Protein AF-A0A8C5WSR0-F1 (afdb_monomer)

Mean predicted aligned error: 11.73 Å

Solvent-accessible surface area (backbone atoms only — not comparable to full-atom values): 10230 Å² total; per-residue (Å²): 119,68,69,62,55,50,51,51,52,53,50,51,52,56,57,53,56,74,63,63,76,70,70,88,81,38,77,91,69,59,63,72,92,74,66,65,35,38,49,60,33,36,53,50,14,52,51,29,49,74,69,66,37,33,68,60,17,40,54,26,40,52,49,20,50,54,44,47,49,38,39,52,54,52,49,52,51,32,53,61,76,31,62,81,52,62,68,63,61,91,84,44,43,85,81,44,70,92,35,68,66,60,53,53,53,49,24,50,50,52,26,50,51,46,38,54,57,47,43,74,74,38,71,62,63,74,37,68,78,60,54,70,67,59,53,52,38,57,73,71,48,47,65,53,61,58,42,54,52,25,52,53,53,46,54,71,70,43,96,54,85,70,81,67,51,79,60,47,59,68,70,76,68,66,82,79,129

InterPro domains:
  IPR052284 Collagen-modifying leprecan protein [PTHR13986] (7-154)
  IPR056585 L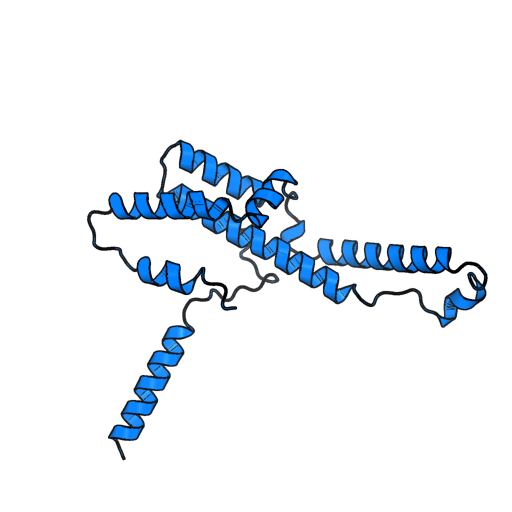eprecan-like alpha-helical domain [PF23557] (37-155)

Radius of gyration: 23.54 Å; Cα contacts (8 Å, |Δi|>4): 116; chains: 1; bounding box: 74×36×62 Å

Structure (mmCIF, N/CA/C/O backbone):
data_AF-A0A8C5WSR0-F1
#
_entry.id   AF-A0A8C5WSR0-F1
#
loop_
_atom_site.group_PDB
_atom_site.id
_atom_site.type_symbol
_atom_site.label_atom_id
_atom_site.label_alt_id
_atom_site.label_comp_id
_atom_site.label_asym_id
_atom_site.label_entity_id
_atom_site.label_seq_id
_atom_site.pdbx_PDB_ins_code
_atom_site.Cartn_x
_atom_site.Cartn_y
_atom_site.Cartn_z
_atom_site.occupancy
_atom_site.B_iso_or_equiv
_atom_site.auth_seq_id
_atom_site.auth_comp_id
_atom_site.auth_asym_id
_atom_site.auth_atom_id
_atom_site.pdbx_PDB_model_num
ATOM 1 N N . MET A 1 1 ? -47.230 -26.121 -13.538 1.00 53.81 1 MET A N 1
ATOM 2 C CA . MET A 1 1 ? -46.696 -24.886 -14.164 1.00 53.81 1 MET A CA 1
ATOM 3 C C . MET A 1 1 ? -46.230 -23.841 -13.141 1.00 53.81 1 MET A C 1
ATOM 5 O O . MET A 1 1 ? -45.083 -23.418 -13.216 1.00 53.81 1 MET A O 1
ATOM 9 N N . TRP A 1 2 ? -47.055 -23.453 -12.158 1.00 53.94 2 TRP A N 1
ATOM 10 C CA . TRP A 1 2 ? -46.746 -22.344 -11.232 1.00 53.94 2 TRP A CA 1
ATOM 11 C C . TRP A 1 2 ? -45.610 -22.632 -10.229 1.00 53.94 2 TRP A C 1
ATOM 13 O O . TRP A 1 2 ? -44.747 -21.786 -10.018 1.00 53.94 2 TRP A O 1
ATOM 23 N N . LYS A 1 3 ? -45.532 -23.867 -9.705 1.00 58.91 3 LYS A N 1
ATOM 24 C CA . LYS A 1 3 ? -44.494 -24.297 -8.742 1.00 58.91 3 LYS A CA 1
ATOM 25 C C . LYS A 1 3 ? -43.061 -24.206 -9.297 1.00 58.91 3 LYS A C 1
ATOM 27 O O . LYS A 1 3 ? -42.154 -23.802 -8.582 1.00 58.91 3 LYS A O 1
ATOM 32 N N . ARG A 1 4 ? -42.860 -24.512 -10.588 1.00 59.66 4 ARG A N 1
ATOM 33 C CA . ARG A 1 4 ? -41.555 -24.382 -11.270 1.00 59.66 4 ARG A CA 1
ATOM 34 C C . ARG A 1 4 ? -41.142 -22.918 -11.451 1.00 59.66 4 ARG A C 1
ATOM 36 O O . ARG A 1 4 ? -39.975 -22.603 -11.275 1.00 59.66 4 ARG A O 1
ATOM 43 N N . ARG A 1 5 ? -42.091 -22.024 -11.754 1.00 63.72 5 ARG A N 1
ATOM 44 C CA . ARG A 1 5 ? -41.821 -20.580 -11.870 1.00 63.72 5 ARG A CA 1
ATOM 45 C C . ARG A 1 5 ? -41.490 -19.951 -10.515 1.00 63.72 5 ARG A C 1
ATOM 47 O O . ARG A 1 5 ? -40.587 -19.127 -10.456 1.00 63.72 5 ARG A O 1
ATOM 54 N N . LEU A 1 6 ? -42.152 -20.394 -9.441 1.00 63.97 6 LEU A N 1
ATOM 55 C CA . LEU A 1 6 ? -41.833 -19.964 -8.077 1.00 63.97 6 LEU A CA 1
ATOM 56 C C . LEU A 1 6 ? -40.429 -20.414 -7.655 1.00 63.97 6 LEU A C 1
ATOM 58 O O . LEU A 1 6 ? -39.665 -19.596 -7.163 1.00 63.97 6 LEU A O 1
ATOM 62 N N . LEU A 1 7 ? -40.070 -21.677 -7.923 1.00 69.06 7 LEU A N 1
ATOM 63 C CA . LEU A 1 7 ? -38.744 -22.225 -7.610 1.00 69.06 7 LEU A CA 1
ATOM 64 C C . LEU A 1 7 ? -37.617 -21.496 -8.351 1.00 69.06 7 LEU A C 1
ATOM 66 O O . LEU A 1 7 ? -36.598 -21.173 -7.745 1.00 69.06 7 LEU A O 1
ATOM 70 N N . VAL A 1 8 ? -37.812 -21.190 -9.638 1.00 68.25 8 VAL A N 1
ATOM 71 C CA . VAL A 1 8 ? -36.845 -20.415 -10.434 1.00 68.25 8 VAL A CA 1
ATOM 72 C C . VAL A 1 8 ? -36.731 -18.982 -9.908 1.00 68.25 8 VAL A C 1
ATOM 74 O O . VAL A 1 8 ? -35.619 -18.493 -9.740 1.00 68.25 8 VAL A O 1
ATOM 77 N N . ALA A 1 9 ? -37.847 -18.330 -9.566 1.00 67.75 9 ALA A N 1
ATOM 78 C CA . ALA A 1 9 ? -37.830 -16.987 -8.986 1.00 67.75 9 ALA A CA 1
ATOM 79 C C . ALA A 1 9 ? -37.121 -16.953 -7.620 1.00 67.75 9 ALA A C 1
ATOM 81 O O . ALA A 1 9 ? -36.298 -16.071 -7.380 1.00 67.75 9 ALA A O 1
ATOM 82 N N . THR A 1 10 ? -37.359 -17.945 -6.755 1.00 66.94 10 THR A N 1
ATOM 83 C CA . THR A 1 10 ? -36.652 -18.073 -5.472 1.00 66.94 10 THR A CA 1
ATOM 84 C C . THR A 1 10 ? -35.163 -18.366 -5.655 1.00 66.94 10 THR A C 1
ATOM 86 O O . THR A 1 10 ? -34.347 -17.791 -4.940 1.00 66.94 10 THR A O 1
ATOM 89 N N . LEU A 1 11 ? -34.777 -19.185 -6.643 1.00 64.31 11 LEU A N 1
ATOM 90 C CA . LEU A 1 11 ? -33.364 -19.435 -6.957 1.00 64.31 11 LEU A CA 1
ATOM 91 C C . LEU A 1 11 ? -32.667 -18.177 -7.495 1.00 64.31 11 LEU A C 1
ATOM 93 O O . LEU A 1 11 ? -31.537 -17.889 -7.103 1.00 64.31 11 LEU A O 1
ATOM 97 N N . CYS A 1 12 ? -33.342 -17.404 -8.350 1.00 58.00 12 CYS A N 1
ATOM 98 C CA . CYS A 1 12 ? -32.836 -16.134 -8.870 1.00 58.00 12 CYS A CA 1
ATOM 99 C C . CYS A 1 12 ? -32.663 -15.083 -7.766 1.00 58.00 12 CYS A C 1
ATOM 101 O O . CYS A 1 12 ? -31.652 -14.383 -7.755 1.00 58.00 12 CYS A O 1
ATOM 103 N N . LEU A 1 13 ? -33.598 -14.998 -6.814 1.00 59.34 13 LEU A N 1
ATOM 104 C CA . LEU A 1 13 ? -33.494 -14.097 -5.660 1.00 59.34 13 LEU A CA 1
ATOM 105 C C . LEU A 1 13 ? -32.326 -14.479 -4.737 1.00 59.34 13 LEU A C 1
ATOM 107 O O . LEU A 1 13 ? -31.584 -13.604 -4.294 1.00 59.34 13 LEU A O 1
ATOM 111 N N . LEU A 1 14 ? -32.093 -15.778 -4.519 1.00 58.69 14 LEU A N 1
ATOM 112 C CA . LEU A 1 14 ? -30.938 -16.275 -3.759 1.00 58.69 14 LEU A CA 1
ATOM 113 C C . LEU A 1 14 ? -29.600 -15.985 -4.468 1.00 58.69 14 LEU A C 1
ATOM 115 O O . LEU A 1 14 ? -28.624 -15.610 -3.820 1.00 58.69 14 LEU A O 1
ATOM 119 N N . TRP A 1 15 ? -29.549 -16.100 -5.799 1.00 53.84 15 TRP A N 1
ATOM 120 C CA . TRP A 1 15 ? -28.357 -15.768 -6.594 1.00 53.84 15 TRP A CA 1
ATOM 121 C C . TRP A 1 15 ? -28.080 -14.261 -6.688 1.00 53.84 15 TRP A C 1
ATOM 123 O O . TRP A 1 15 ? -26.918 -13.855 -6.743 1.00 53.84 15 TRP A O 1
ATOM 133 N N . ALA A 1 16 ? -29.119 -13.425 -6.692 1.00 51.62 16 ALA A N 1
ATOM 134 C CA . ALA A 1 16 ? -28.976 -11.972 -6.661 1.00 51.62 16 ALA A CA 1
ATOM 135 C C . ALA A 1 16 ? -28.471 -11.480 -5.293 1.00 51.62 16 ALA A C 1
ATOM 137 O O . ALA A 1 16 ? -27.592 -10.620 -5.243 1.00 51.62 16 ALA A O 1
ATOM 138 N N . GLY A 1 17 ? -28.945 -12.083 -4.194 1.00 48.75 17 GLY A N 1
ATOM 139 C CA . GLY A 1 17 ? -28.479 -11.778 -2.836 1.00 48.75 17 GLY A CA 1
ATOM 140 C C . GLY A 1 17 ? -26.993 -12.081 -2.614 1.00 48.75 17 GLY A C 1
ATOM 141 O O . GLY A 1 17 ? -26.316 -11.334 -1.918 1.00 48.75 17 GLY A O 1
ATOM 142 N N . ALA A 1 18 ? -26.444 -13.107 -3.274 1.00 49.31 18 ALA A N 1
ATOM 143 C CA . ALA A 1 18 ? -25.015 -13.434 -3.196 1.00 49.31 18 ALA A CA 1
ATOM 144 C C . ALA A 1 18 ? -24.099 -12.435 -3.935 1.00 49.31 18 ALA A C 1
ATOM 146 O O . ALA A 1 18 ? -22.891 -12.423 -3.705 1.00 49.31 18 ALA A O 1
ATOM 147 N N . ARG A 1 19 ? -24.652 -11.610 -4.835 1.00 43.47 19 ARG A N 1
ATOM 148 C CA . ARG A 1 19 ? -23.919 -10.550 -5.551 1.00 43.47 19 ARG A CA 1
ATOM 149 C C . ARG A 1 19 ? -23.979 -9.191 -4.852 1.00 43.47 19 ARG A C 1
ATOM 151 O O . ARG A 1 19 ? -23.285 -8.270 -5.279 1.00 43.47 19 ARG A O 1
ATOM 158 N N . ALA A 1 20 ? -24.783 -9.051 -3.801 1.00 47.94 20 ALA A N 1
ATOM 159 C CA . ALA A 1 20 ? -24.860 -7.820 -3.034 1.00 47.94 20 ALA A CA 1
ATOM 160 C C . ALA A 1 20 ? -23.678 -7.747 -2.047 1.00 47.94 20 ALA A C 1
ATOM 162 O O . ALA A 1 20 ? -23.517 -8.627 -1.212 1.00 47.94 20 ALA A O 1
ATOM 163 N N . GLN A 1 21 ? -22.886 -6.671 -2.141 1.00 43.69 21 GLN A N 1
ATOM 164 C CA . GLN A 1 21 ? -21.826 -6.233 -1.207 1.00 43.69 21 GLN A CA 1
ATOM 165 C C . GLN A 1 21 ? -20.375 -6.685 -1.429 1.00 43.69 21 GLN A C 1
ATOM 167 O O . GLN A 1 21 ? -19.544 -6.490 -0.542 1.00 43.69 21 GLN A O 1
ATOM 172 N N . TYR A 1 22 ? -19.986 -7.109 -2.632 1.00 45.38 22 TYR A N 1
ATOM 173 C CA . TYR A 1 22 ? -18.693 -6.587 -3.083 1.00 45.38 22 TYR A CA 1
ATOM 174 C C . TYR A 1 22 ? -18.959 -5.127 -3.438 1.00 45.38 22 TYR A C 1
ATOM 176 O O . TYR A 1 22 ? -19.617 -4.848 -4.442 1.00 45.38 22 TYR A O 1
ATOM 184 N N . GLU A 1 23 ? -18.519 -4.193 -2.581 1.00 51.59 23 GLU A N 1
ATOM 185 C CA . GLU A 1 23 ? -18.285 -2.812 -3.015 1.00 51.59 23 GLU A CA 1
ATOM 186 C C . GLU A 1 23 ? -17.689 -2.889 -4.415 1.00 51.59 23 GLU A C 1
ATOM 188 O O . GLU A 1 23 ? -16.825 -3.734 -4.671 1.00 51.59 23 GLU A O 1
ATOM 193 N N . ARG A 1 24 ? -18.211 -2.087 -5.343 1.00 53.19 24 ARG A N 1
ATOM 194 C CA . ARG A 1 24 ? -17.772 -2.054 -6.737 1.00 53.19 24 ARG A CA 1
ATOM 195 C C . ARG A 1 24 ? -16.357 -1.467 -6.768 1.00 53.19 24 ARG A C 1
ATOM 197 O O . ARG A 1 24 ? -16.149 -0.324 -7.152 1.00 53.19 24 ARG A O 1
ATOM 204 N N . TYR A 1 25 ? -15.402 -2.244 -6.271 1.00 63.25 25 TYR A N 1
ATOM 205 C CA . TYR A 1 25 ? -14.015 -1.885 -6.107 1.00 63.25 25 TYR A CA 1
ATOM 206 C C . TYR A 1 25 ? -13.442 -1.720 -7.504 1.00 63.25 25 TYR A C 1
ATOM 208 O O . TYR A 1 25 ? -13.365 -2.660 -8.295 1.00 63.25 25 TYR A O 1
ATOM 216 N N . SER A 1 26 ? -13.080 -0.488 -7.814 1.00 67.25 26 SER A N 1
ATOM 217 C CA . SER A 1 26 ? -12.372 -0.126 -9.024 1.00 67.25 26 SER A CA 1
ATOM 218 C C . SER A 1 26 ? -11.202 0.722 -8.568 1.00 67.25 26 SER A C 1
ATOM 220 O O . SER A 1 26 ? -11.385 1.832 -8.074 1.00 67.25 26 SER A O 1
ATOM 222 N N . PHE A 1 27 ? -9.985 0.198 -8.724 1.00 71.38 27 PHE A N 1
ATOM 223 C CA . PHE A 1 27 ? -8.760 0.904 -8.338 1.00 71.38 27 PHE A CA 1
ATOM 224 C C . PHE A 1 27 ? -8.602 2.254 -9.073 1.00 71.38 27 PHE A C 1
ATOM 226 O O . PHE A 1 27 ? -7.903 3.146 -8.601 1.00 71.38 27 PHE A O 1
ATOM 233 N N . ARG A 1 28 ? -9.290 2.433 -10.214 1.00 71.25 28 ARG A N 1
ATOM 234 C CA . ARG A 1 28 ? -9.357 3.698 -10.966 1.00 71.25 28 ARG A CA 1
ATOM 235 C C . ARG A 1 28 ? -10.299 4.732 -10.343 1.00 71.25 28 ARG A C 1
ATOM 237 O O . ARG A 1 28 ? -10.149 5.919 -10.612 1.00 71.25 28 ARG A O 1
ATOM 244 N N . SER A 1 29 ? -11.259 4.297 -9.534 1.00 74.75 29 SER A N 1
ATOM 245 C CA . SER A 1 29 ? -12.281 5.135 -8.898 1.00 74.75 29 SER A CA 1
ATOM 246 C C . SER A 1 29 ? -12.341 4.876 -7.392 1.00 74.75 29 SER A C 1
ATOM 248 O O . SER A 1 29 ? -13.422 4.713 -6.831 1.00 74.75 29 SER A O 1
ATOM 250 N N . PHE A 1 30 ? -11.174 4.783 -6.753 1.00 79.06 30 PHE A N 1
ATOM 251 C CA . PHE A 1 30 ? -11.087 4.663 -5.302 1.00 79.06 30 PHE A CA 1
ATOM 252 C C . PHE A 1 30 ? -11.628 5.952 -4.636 1.00 79.06 30 PHE A C 1
ATOM 254 O O . PHE A 1 30 ? -11.303 7.041 -5.132 1.00 79.06 30 PHE A O 1
ATOM 261 N N . PRO A 1 31 ? -12.446 5.862 -3.565 1.00 82.50 31 PRO A N 1
ATOM 262 C CA . PRO A 1 31 ? -13.037 7.029 -2.903 1.00 82.50 31 PRO A CA 1
ATOM 263 C C . PRO A 1 31 ? -11.963 8.006 -2.422 1.00 82.50 31 PRO A C 1
ATOM 265 O O . PRO A 1 31 ? -11.004 7.613 -1.763 1.00 82.50 31 PRO A O 1
ATOM 268 N N . ARG A 1 32 ? -12.077 9.287 -2.790 1.00 80.44 32 ARG A N 1
ATOM 269 C CA . ARG A 1 32 ? -11.021 10.278 -2.507 1.00 80.44 32 ARG A CA 1
ATOM 270 C C . ARG A 1 32 ? -10.930 10.647 -1.031 1.00 80.44 32 ARG A C 1
ATOM 272 O O . ARG A 1 32 ? -9.846 10.969 -0.568 1.00 80.44 32 ARG A O 1
ATOM 279 N N . ASP A 1 33 ? -12.056 10.609 -0.340 1.00 84.12 33 ASP A N 1
ATOM 280 C CA . ASP A 1 33 ? -12.216 10.812 1.098 1.00 84.12 33 ASP A CA 1
ATOM 281 C C . ASP A 1 33 ? -11.530 9.720 1.932 1.00 84.12 33 ASP A C 1
ATOM 283 O O . ASP A 1 33 ? -11.087 9.985 3.044 1.00 84.12 33 ASP A O 1
ATOM 287 N N . GLU A 1 34 ? -11.359 8.526 1.365 1.00 83.62 34 GLU A N 1
ATOM 288 C CA . GLU A 1 34 ? -10.655 7.408 1.999 1.00 83.62 34 GLU A CA 1
ATOM 289 C C . GLU A 1 34 ? -9.165 7.324 1.609 1.00 83.62 34 GLU A C 1
ATOM 291 O O . GLU A 1 34 ? -8.422 6.487 2.129 1.00 83.62 34 GLU A O 1
ATOM 296 N N . LEU A 1 35 ? -8.694 8.163 0.674 1.00 89.19 35 LEU A N 1
ATOM 297 C CA . LEU A 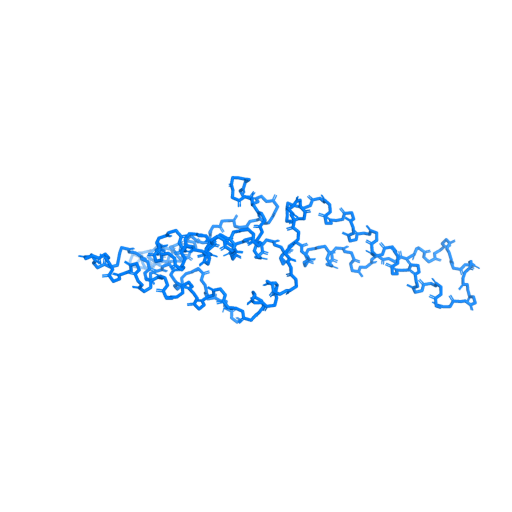1 35 ? -7.294 8.148 0.244 1.00 89.19 35 LEU A CA 1
ATOM 298 C C . LEU A 1 35 ? -6.391 8.783 1.298 1.00 89.19 35 LEU A C 1
ATOM 300 O O . LEU A 1 35 ? -6.347 10.000 1.463 1.00 89.19 35 LEU A O 1
ATOM 304 N N . MET A 1 36 ? -5.568 7.946 1.912 1.00 93.00 36 MET A N 1
ATOM 305 C CA . MET A 1 36 ? -4.475 8.350 2.789 1.00 93.00 36 MET A CA 1
ATOM 306 C C . MET A 1 36 ? -3.275 7.413 2.594 1.00 93.00 36 MET A C 1
ATOM 308 O O . MET A 1 36 ? -3.421 6.350 1.980 1.00 93.00 36 MET A O 1
ATOM 312 N N . PRO A 1 37 ? -2.075 7.766 3.084 1.00 96.75 37 PRO A N 1
ATOM 313 C CA . PRO A 1 37 ? -0.951 6.844 3.056 1.00 96.75 37 PRO A CA 1
ATOM 314 C C . PRO A 1 37 ? -1.260 5.556 3.822 1.00 96.75 37 PRO A C 1
ATOM 316 O O . PRO A 1 37 ? -1.742 5.592 4.956 1.00 96.75 37 PRO A O 1
ATOM 319 N N . LEU A 1 38 ? -0.944 4.416 3.203 1.00 97.00 38 LEU A N 1
ATOM 320 C CA . LEU A 1 38 ? -1.177 3.084 3.768 1.00 97.00 38 LEU A CA 1
ATOM 321 C C . LEU A 1 38 ? -0.566 2.947 5.162 1.00 97.00 38 LEU A C 1
ATOM 323 O O . LEU A 1 38 ? -1.240 2.518 6.096 1.00 97.00 38 LEU A O 1
ATOM 327 N N . GLU A 1 39 ? 0.702 3.336 5.298 1.00 98.12 39 GLU A N 1
ATOM 328 C CA . GLU A 1 39 ? 1.426 3.227 6.562 1.00 98.12 39 GLU A CA 1
ATOM 329 C C . GLU A 1 39 ? 0.802 4.106 7.651 1.00 98.12 39 GLU A C 1
ATOM 331 O O . GLU A 1 39 ? 0.679 3.664 8.790 1.00 98.12 39 GLU A O 1
ATOM 336 N N . SER A 1 40 ? 0.328 5.309 7.312 1.00 97.94 40 SER A N 1
ATOM 337 C CA . SER A 1 40 ? -0.368 6.176 8.268 1.00 97.9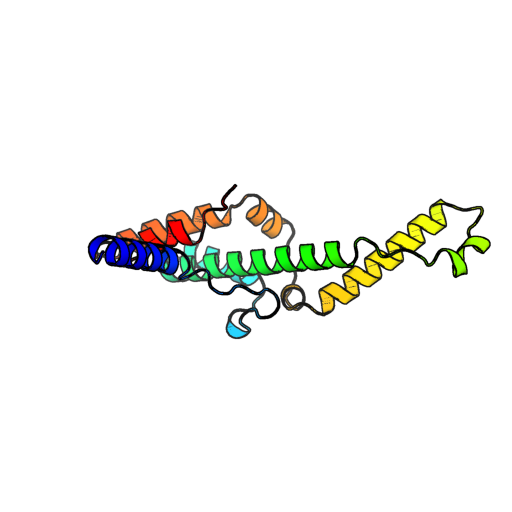4 40 SER A CA 1
ATOM 338 C C . SER A 1 40 ? -1.656 5.534 8.784 1.00 97.94 40 SER A C 1
ATOM 340 O O . SER A 1 40 ? -1.887 5.538 9.991 1.00 97.94 40 SER A O 1
ATOM 342 N N . ALA A 1 41 ? -2.466 4.940 7.898 1.00 97.81 41 ALA A N 1
ATOM 343 C CA . ALA A 1 41 ? -3.689 4.241 8.296 1.00 97.81 41 ALA A CA 1
ATOM 344 C C . ALA A 1 41 ? -3.382 3.047 9.210 1.00 97.81 41 ALA A C 1
ATOM 346 O O . ALA A 1 41 ? -4.024 2.863 10.242 1.00 97.81 41 ALA A O 1
ATOM 347 N N . TYR A 1 42 ? -2.368 2.259 8.847 1.00 98.44 42 TYR A N 1
ATOM 348 C CA . TYR A 1 42 ? -1.973 1.076 9.600 1.00 98.44 42 TYR A CA 1
ATOM 349 C C . TYR A 1 42 ? -1.432 1.421 10.992 1.00 98.44 42 TYR A C 1
ATOM 351 O O . TYR A 1 42 ? -1.913 0.886 11.989 1.00 98.44 42 TYR A O 1
ATOM 359 N N . ARG A 1 43 ? -0.486 2.364 11.081 1.00 98.38 43 ARG A N 1
ATOM 360 C CA . ARG A 1 43 ? 0.108 2.789 12.357 1.00 98.38 43 ARG A CA 1
ATOM 361 C C . ARG A 1 43 ? -0.921 3.415 13.288 1.00 98.38 43 ARG A C 1
ATOM 363 O O . ARG A 1 43 ? -0.892 3.130 14.478 1.00 98.38 43 ARG A O 1
ATOM 370 N N . TYR A 1 44 ? -1.848 4.210 12.753 1.00 98.56 44 TYR A N 1
ATOM 371 C CA . TYR A 1 44 ? -2.958 4.733 13.546 1.00 98.56 44 TYR A CA 1
ATOM 372 C C . TYR A 1 44 ? -3.853 3.602 14.075 1.00 98.56 44 TYR A C 1
ATOM 374 O O . TYR A 1 44 ? -4.198 3.595 15.251 1.00 98.56 44 TYR A O 1
ATOM 382 N N . GLY A 1 45 ? -4.167 2.594 13.254 1.00 98.25 45 GLY A N 1
ATOM 383 C CA . GLY A 1 45 ? -4.902 1.409 13.709 1.00 98.25 45 GLY A CA 1
ATOM 384 C C . GLY A 1 45 ? -4.201 0.658 14.852 1.00 98.25 45 GLY A C 1
ATOM 385 O O . GLY A 1 45 ? -4.865 0.233 15.795 1.00 98.25 45 GLY A O 1
ATOM 386 N N . LEU A 1 46 ? -2.870 0.533 14.810 1.00 98.62 46 LEU A N 1
ATOM 387 C CA . LEU A 1 46 ? -2.080 -0.092 15.883 1.00 98.62 46 LEU A CA 1
ATOM 388 C C . LEU A 1 46 ? -1.992 0.762 17.158 1.00 98.62 46 LEU A C 1
ATOM 390 O O . LEU A 1 46 ? -1.980 0.222 18.266 1.00 98.62 46 LEU A O 1
ATOM 394 N N . ASP A 1 47 ? -1.954 2.085 17.020 1.00 98.62 47 ASP A N 1
ATOM 395 C CA . ASP A 1 47 ? -2.049 3.001 18.158 1.00 98.62 47 ASP A CA 1
ATOM 396 C C . ASP A 1 47 ? -3.408 2.850 18.864 1.00 98.62 47 ASP A C 1
ATOM 398 O O . ASP A 1 47 ? -3.469 2.620 20.071 1.00 98.62 47 ASP A O 1
ATOM 402 N N . GLN A 1 48 ? -4.507 2.841 18.104 1.00 98.50 48 GLN A N 1
ATOM 403 C CA . GLN A 1 48 ? -5.849 2.612 18.651 1.00 98.50 48 GLN A CA 1
ATOM 404 C C . GLN A 1 48 ? -6.007 1.216 19.266 1.00 98.50 48 GLN A C 1
ATOM 406 O O . GLN A 1 48 ? -6.672 1.080 20.294 1.00 98.50 48 GLN A O 1
ATOM 411 N N . TYR A 1 49 ? -5.348 0.201 18.697 1.00 98.12 49 TYR A N 1
ATOM 412 C CA . TYR A 1 49 ? -5.292 -1.142 19.277 1.00 98.12 49 TYR A CA 1
ATOM 413 C C . TYR A 1 49 ? -4.629 -1.115 20.659 1.00 98.12 49 TYR A C 1
ATOM 415 O O . TYR A 1 49 ? -5.131 -1.729 21.600 1.00 98.12 49 TYR A O 1
ATOM 423 N N . SER A 1 50 ? -3.524 -0.377 20.787 1.00 98.25 50 SER A N 1
ATOM 424 C CA . SER A 1 50 ? -2.776 -0.235 22.044 1.00 98.25 50 SER A CA 1
ATOM 425 C C . SER A 1 50 ? -3.570 0.536 23.102 1.00 98.25 50 SER A C 1
ATOM 427 O O . SER A 1 50 ? -3.482 0.223 24.285 1.00 98.25 50 SER A O 1
ATOM 429 N N . ASN A 1 51 ? -4.403 1.484 22.666 1.00 98.12 51 ASN A N 1
ATOM 430 C CA . ASN A 1 51 ? -5.323 2.253 23.507 1.00 98.12 51 ASN A CA 1
ATOM 431 C C . ASN A 1 51 ? -6.662 1.531 23.785 1.00 98.12 51 ASN A C 1
ATOM 433 O O . ASN A 1 51 ? -7.579 2.127 24.349 1.00 98.12 51 ASN A O 1
ATOM 437 N N . GLU A 1 52 ? -6.807 0.266 23.370 1.00 96.81 52 GLU A N 1
ATOM 438 C CA . GLU A 1 52 ? -8.036 -0.536 23.484 1.00 96.81 52 GLU A CA 1
ATOM 439 C C . GLU A 1 52 ? -9.292 0.096 22.848 1.00 96.81 52 GLU A C 1
ATOM 441 O O . GLU A 1 52 ? -10.437 -0.235 23.197 1.00 96.81 52 GLU A O 1
ATOM 446 N N . ASN A 1 53 ? -9.107 0.991 21.877 1.00 97.38 53 ASN A N 1
ATOM 447 C CA . ASN A 1 53 ? -10.203 1.567 21.114 1.00 97.38 53 ASN A CA 1
ATOM 448 C C . ASN A 1 53 ? -10.578 0.643 19.946 1.00 97.38 53 ASN A C 1
ATOM 450 O O . ASN A 1 53 ? -10.159 0.821 18.798 1.00 97.38 53 ASN A O 1
ATOM 454 N N . TRP A 1 54 ? -11.338 -0.407 20.260 1.00 96.50 54 TRP A N 1
ATOM 455 C CA . TRP A 1 54 ? -11.637 -1.493 19.322 1.00 96.50 54 TRP A CA 1
ATOM 456 C C . TRP A 1 54 ? -12.419 -1.070 18.064 1.00 96.50 54 TRP A C 1
ATOM 458 O O . TRP A 1 54 ? -12.052 -1.545 16.988 1.00 96.50 54 TRP A O 1
ATOM 468 N N . PRO A 1 55 ? -13.455 -0.203 18.133 1.00 95.81 55 PRO A N 1
ATOM 469 C CA . PRO A 1 55 ? -14.165 0.260 16.938 1.00 95.81 55 PRO A CA 1
ATOM 470 C C . PRO A 1 55 ? -13.253 0.992 15.941 1.00 95.81 55 PRO A C 1
ATOM 472 O O . PRO A 1 55 ? -13.193 0.607 14.772 1.00 95.81 55 PRO A O 1
ATOM 475 N N . GLU A 1 56 ? -12.477 1.978 16.399 1.00 96.00 56 GLU A N 1
ATOM 476 C CA . GLU A 1 56 ? -11.507 2.689 15.555 1.00 96.00 56 GLU A CA 1
ATOM 477 C C . GLU A 1 56 ? -10.404 1.769 15.030 1.00 96.00 56 GLU A C 1
ATOM 479 O O . GLU A 1 56 ? -10.027 1.874 13.862 1.00 96.00 56 GLU A O 1
ATOM 484 N N . THR A 1 57 ? -9.920 0.836 15.856 1.00 97.75 57 THR A N 1
ATOM 485 C CA . THR A 1 57 ? -8.946 -0.180 15.431 1.00 97.75 57 THR A CA 1
ATOM 486 C C . THR A 1 57 ? -9.460 -0.954 14.221 1.00 97.75 57 THR A C 1
ATOM 488 O O . THR A 1 57 ? -8.753 -1.078 13.223 1.00 97.75 57 THR A O 1
ATOM 491 N N . VAL A 1 58 ? -10.703 -1.452 14.283 1.00 96.81 58 VAL A N 1
ATOM 492 C CA . VAL A 1 58 ? -11.332 -2.161 13.160 1.00 96.81 58 VAL A CA 1
ATOM 493 C C . VAL A 1 58 ? -11.390 -1.257 11.931 1.00 96.81 58 VAL A C 1
ATOM 495 O O . VAL A 1 58 ? -10.924 -1.659 10.86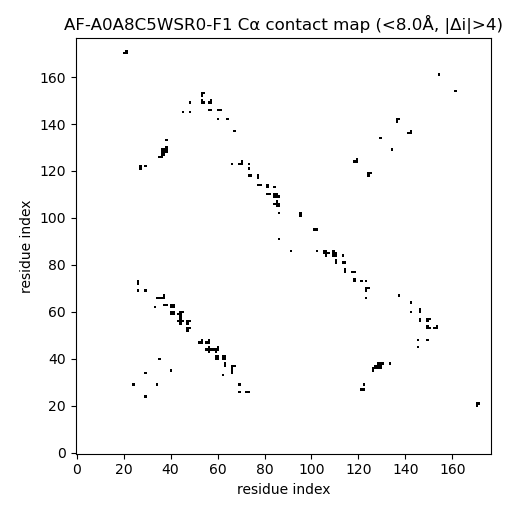6 1.00 96.81 58 VAL A O 1
ATOM 498 N N . ASN A 1 59 ? -11.893 -0.028 12.079 1.00 95.50 59 ASN A N 1
ATOM 499 C CA . ASN A 1 59 ? -12.058 0.907 10.966 1.00 95.50 59 ASN A CA 1
ATOM 500 C C . ASN A 1 59 ? -10.733 1.175 10.224 1.00 95.50 59 ASN A C 1
ATOM 502 O O . ASN A 1 59 ? -10.643 1.017 9.002 1.00 95.50 59 ASN A O 1
ATOM 506 N N . TYR A 1 60 ? -9.674 1.515 10.960 1.00 97.44 60 TYR A N 1
ATOM 507 C CA . TYR A 1 60 ? -8.384 1.865 10.363 1.00 97.44 60 TYR A CA 1
ATOM 508 C C . TYR A 1 60 ? -7.598 0.659 9.851 1.00 97.44 60 TYR A C 1
ATOM 510 O O . TYR A 1 60 ? -6.941 0.762 8.811 1.00 97.44 60 TYR A O 1
ATOM 518 N N . LEU A 1 61 ? -7.698 -0.503 10.501 1.00 97.50 61 LEU A N 1
ATOM 519 C CA . LEU A 1 61 ? -7.102 -1.725 9.964 1.00 97.50 61 LEU A CA 1
ATOM 520 C C . LEU A 1 61 ? -7.796 -2.147 8.661 1.00 97.50 61 LEU A C 1
ATOM 522 O O . LEU A 1 61 ? -7.109 -2.446 7.684 1.00 97.50 61 LEU A O 1
ATOM 526 N N . GLU A 1 62 ? -9.127 -2.085 8.573 1.00 95.44 62 GLU A N 1
ATOM 527 C CA . GLU A 1 62 ? -9.836 -2.336 7.310 1.00 95.44 62 GLU A CA 1
ATOM 528 C C . GLU A 1 62 ? -9.484 -1.322 6.220 1.00 95.44 62 GLU A C 1
ATOM 530 O O . GLU A 1 62 ? -9.297 -1.698 5.060 1.00 95.44 62 GLU A O 1
ATOM 535 N N . MET A 1 63 ? -9.356 -0.042 6.577 1.00 94.44 63 MET A N 1
ATOM 536 C CA . MET A 1 63 ? -8.887 0.994 5.658 1.00 94.44 63 MET A CA 1
ATOM 537 C C . MET A 1 63 ? -7.489 0.671 5.122 1.00 94.44 63 MET A C 1
ATOM 539 O O . MET A 1 63 ? -7.270 0.650 3.911 1.00 94.44 63 MET A O 1
ATOM 543 N N . SER A 1 64 ? -6.551 0.337 6.011 1.00 96.94 64 SER A N 1
ATOM 544 C CA . SER A 1 64 ? -5.171 0.008 5.641 1.00 96.94 64 SER A CA 1
ATOM 545 C C . SER A 1 64 ? -5.097 -1.180 4.672 1.00 96.94 64 SER A C 1
ATOM 547 O O . SER A 1 64 ? -4.320 -1.175 3.716 1.00 96.94 64 SER A O 1
ATOM 549 N N . LEU A 1 65 ? -5.980 -2.165 4.846 1.00 95.94 65 LEU A N 1
ATOM 550 C CA . LEU A 1 65 ? -6.095 -3.339 3.989 1.00 95.94 65 LEU A CA 1
ATOM 551 C C . LEU A 1 65 ? -6.684 -3.003 2.609 1.00 95.94 65 LEU A C 1
ATOM 553 O O . LEU A 1 65 ? -6.198 -3.509 1.592 1.00 95.94 65 LEU A O 1
ATOM 557 N N . ARG A 1 66 ? -7.680 -2.108 2.547 1.00 92.69 66 ARG A N 1
ATOM 558 C CA . ARG A 1 66 ? -8.210 -1.569 1.280 1.00 92.69 66 ARG A CA 1
ATOM 559 C C . ARG A 1 66 ? -7.138 -0.788 0.511 1.00 92.69 66 ARG A C 1
ATOM 561 O O . ARG A 1 66 ? -6.996 -0.983 -0.699 1.00 92.69 66 ARG A O 1
ATOM 568 N N . LEU A 1 67 ? -6.345 0.027 1.207 1.00 94.19 67 LEU A N 1
ATOM 569 C CA . LEU A 1 67 ? -5.222 0.780 0.634 1.00 94.19 67 LEU A CA 1
ATOM 570 C C . LEU A 1 67 ? -4.098 -0.142 0.137 1.00 94.19 67 LEU A C 1
ATOM 572 O O . LEU A 1 67 ? -3.553 0.082 -0.943 1.00 94.19 67 LEU A O 1
ATOM 576 N N . TYR A 1 68 ? -3.788 -1.219 0.864 1.00 96.12 68 TYR A N 1
ATOM 577 C CA . TYR A 1 68 ? -2.824 -2.224 0.405 1.00 96.12 68 TYR A CA 1
ATOM 578 C C . TYR A 1 68 ? -3.272 -2.896 -0.888 1.00 96.12 68 TYR A C 1
ATOM 580 O O . TYR A 1 68 ? -2.494 -2.996 -1.838 1.00 96.12 68 TYR A O 1
ATOM 588 N N . ARG A 1 69 ? -4.546 -3.292 -0.971 1.00 93.06 69 ARG A N 1
ATOM 589 C CA . ARG A 1 69 ? -5.109 -3.846 -2.204 1.00 93.06 69 ARG A CA 1
ATOM 590 C C . ARG A 1 69 ? -5.005 -2.856 -3.365 1.00 93.06 69 ARG A C 1
ATOM 592 O O . ARG A 1 69 ? -4.550 -3.233 -4.439 1.00 93.06 69 ARG A O 1
ATOM 599 N N . LEU A 1 70 ? -5.361 -1.588 -3.134 1.00 92.75 70 LEU A N 1
ATOM 600 C CA . LEU A 1 70 ? -5.203 -0.506 -4.111 1.00 92.75 70 LEU A CA 1
ATOM 601 C C . LEU A 1 70 ? -3.769 -0.397 -4.640 1.00 92.75 70 LEU A C 1
ATOM 603 O O . LEU A 1 70 ? -3.583 -0.284 -5.854 1.00 92.75 70 LEU A O 1
ATOM 607 N N . LEU A 1 71 ? -2.770 -0.460 -3.760 1.00 94.88 71 LEU A N 1
ATOM 608 C CA . LEU A 1 71 ? -1.362 -0.436 -4.147 1.00 94.88 71 LEU A CA 1
ATOM 609 C C . LEU A 1 71 ? -0.994 -1.648 -5.013 1.00 94.88 71 LEU A C 1
ATOM 611 O O . LEU A 1 71 ? -0.489 -1.467 -6.121 1.00 94.88 71 LEU A O 1
ATOM 615 N N . ARG A 1 72 ? -1.303 -2.869 -4.559 1.00 95.06 72 ARG A N 1
ATOM 616 C CA . ARG A 1 72 ? -0.953 -4.112 -5.271 1.00 95.06 72 ARG A CA 1
ATOM 617 C C . ARG A 1 72 ? -1.618 -4.218 -6.642 1.00 95.06 72 ARG A C 1
ATOM 619 O O . ARG A 1 72 ? -0.948 -4.563 -7.615 1.00 95.06 72 ARG A O 1
ATOM 626 N N . ASP A 1 73 ? -2.897 -3.869 -6.736 1.00 93.75 73 ASP A N 1
ATOM 627 C CA . ASP A 1 73 ? -3.642 -3.911 -7.997 1.00 93.75 73 ASP A CA 1
ATOM 628 C C . ASP A 1 73 ? -3.116 -2.846 -8.980 1.00 93.75 73 ASP A C 1
ATOM 630 O O . ASP A 1 73 ? -2.981 -3.111 -10.177 1.00 93.75 73 ASP A O 1
ATOM 634 N N . SER A 1 74 ? -2.723 -1.668 -8.479 1.00 93.75 74 SER A N 1
ATOM 635 C CA . SER A 1 74 ? -2.097 -0.609 -9.286 1.00 93.75 74 SER A CA 1
ATOM 636 C C . SER A 1 74 ? -0.707 -1.006 -9.803 1.00 93.75 74 SER A C 1
ATOM 638 O O . SER A 1 74 ? -0.369 -0.727 -10.955 1.00 93.75 74 SER A O 1
ATOM 640 N N . GLU A 1 75 ? 0.103 -1.679 -8.980 1.00 95.06 75 GLU A N 1
ATOM 641 C CA . GLU A 1 75 ? 1.398 -2.229 -9.397 1.00 95.06 75 GLU A CA 1
ATOM 642 C C . GLU A 1 75 ? 1.231 -3.293 -10.479 1.00 95.06 75 GLU A C 1
ATOM 644 O O . GLU A 1 75 ? 1.864 -3.197 -11.533 1.00 95.06 75 GLU A O 1
ATOM 649 N N . ALA A 1 76 ? 0.355 -4.274 -10.246 1.00 95.44 76 ALA A N 1
ATOM 650 C CA . ALA A 1 76 ? 0.074 -5.342 -11.199 1.00 95.44 76 ALA A CA 1
ATOM 651 C C . ALA A 1 76 ? -0.413 -4.775 -12.537 1.00 95.44 76 ALA A C 1
ATOM 653 O O . ALA A 1 76 ? 0.092 -5.158 -13.594 1.00 95.44 76 ALA A O 1
ATOM 654 N N . PHE A 1 77 ? -1.321 -3.794 -12.495 1.00 94.75 77 PHE A N 1
ATOM 655 C CA . PHE A 1 77 ? -1.789 -3.093 -13.684 1.00 94.75 77 PHE A CA 1
ATOM 656 C C . PHE A 1 77 ? -0.626 -2.487 -14.481 1.00 94.75 77 PHE A C 1
ATOM 658 O O . PHE A 1 77 ? -0.529 -2.707 -15.688 1.00 94.75 77 PHE A O 1
ATOM 665 N N . CYS A 1 78 ? 0.291 -1.761 -13.837 1.00 95.50 78 CYS A N 1
ATOM 666 C CA . CYS A 1 78 ? 1.425 -1.173 -14.549 1.00 95.50 78 CYS A CA 1
ATOM 667 C C . CYS A 1 78 ? 2.410 -2.223 -15.081 1.00 95.50 78 CYS A C 1
ATOM 669 O O . CYS A 1 78 ? 2.882 -2.093 -16.209 1.00 95.50 78 CYS A O 1
ATOM 671 N N . HIS A 1 79 ? 2.701 -3.278 -14.316 1.00 96.12 79 HIS A N 1
ATOM 672 C CA . HIS A 1 79 ? 3.600 -4.343 -14.764 1.00 96.12 79 HIS A CA 1
ATOM 673 C C . HIS A 1 79 ? 3.070 -5.092 -15.989 1.00 96.12 79 HIS A C 1
ATOM 675 O O . HIS A 1 79 ? 3.861 -5.420 -16.872 1.00 96.12 79 HIS A O 1
ATOM 681 N N . LEU A 1 80 ? 1.756 -5.315 -16.068 1.00 95.88 80 LEU A N 1
ATOM 682 C CA . LEU A 1 80 ? 1.117 -5.947 -17.221 1.00 95.88 80 LEU A CA 1
ATOM 683 C C . LEU A 1 80 ? 1.151 -5.038 -18.457 1.00 95.88 80 LEU A C 1
ATOM 685 O O . LEU A 1 80 ? 1.604 -5.475 -19.512 1.00 95.88 80 LEU A O 1
ATOM 689 N N . ASN A 1 81 ? 0.754 -3.767 -18.327 1.00 95.12 81 ASN A N 1
ATOM 690 C CA . ASN A 1 81 ? 0.718 -2.837 -19.467 1.00 95.12 81 ASN A CA 1
ATOM 691 C C . ASN A 1 81 ? 2.108 -2.487 -20.018 1.00 95.12 81 ASN A C 1
ATOM 693 O O . ASN A 1 81 ? 2.238 -2.181 -21.196 1.00 95.12 81 ASN A O 1
ATOM 697 N N . CYS A 1 82 ? 3.148 -2.541 -19.184 1.00 96.69 82 CYS A N 1
ATOM 698 C CA . CYS A 1 82 ? 4.527 -2.288 -19.605 1.00 96.69 82 CYS A CA 1
ATOM 699 C C . CYS A 1 82 ? 5.304 -3.573 -19.938 1.00 96.69 82 CYS A C 1
ATOM 701 O O . CYS A 1 82 ? 6.521 -3.520 -20.111 1.00 96.69 82 CYS A O 1
ATOM 703 N N . SER A 1 83 ? 4.644 -4.737 -19.977 1.00 94.44 83 SER A N 1
ATOM 704 C CA . SER A 1 83 ? 5.329 -6.030 -20.097 1.00 94.44 83 SER A CA 1
ATOM 705 C C . SER A 1 83 ? 6.005 -6.251 -21.453 1.00 94.44 83 SER A C 1
ATOM 707 O O . SER A 1 83 ? 7.067 -6.870 -21.489 1.00 94.44 83 SER A O 1
ATOM 709 N N . SER A 1 84 ? 5.416 -5.718 -22.524 1.00 90.38 84 SER A N 1
ATOM 710 C CA . SER A 1 84 ? 5.831 -5.906 -23.918 1.00 90.38 84 SER A CA 1
ATOM 711 C C . SER A 1 84 ? 6.556 -4.700 -24.521 1.00 90.38 84 SER A C 1
ATOM 713 O O . SER A 1 84 ? 6.785 -4.674 -25.724 1.00 90.38 84 SER A O 1
ATOM 715 N N . VAL A 1 85 ? 6.876 -3.678 -23.723 1.00 90.62 85 VAL A N 1
ATOM 716 C CA . VAL A 1 85 ? 7.596 -2.492 -24.208 1.00 90.62 85 VAL A CA 1
ATOM 717 C C . VAL A 1 85 ? 9.044 -2.876 -24.501 1.00 90.62 85 VAL A C 1
ATOM 719 O O . VAL A 1 85 ? 9.743 -3.328 -23.594 1.00 90.62 85 VAL A O 1
ATOM 722 N N . ARG A 1 86 ? 9.471 -2.689 -25.753 1.00 84.38 86 ARG A N 1
ATOM 723 C CA . ARG A 1 86 ? 10.823 -2.973 -26.256 1.00 84.38 86 ARG A CA 1
ATOM 724 C C . ARG A 1 86 ? 11.257 -1.889 -27.238 1.00 84.38 86 ARG A C 1
ATOM 726 O O . ARG A 1 86 ? 10.413 -1.137 -27.729 1.00 84.38 86 ARG A O 1
ATOM 733 N N . MET A 1 87 ? 12.556 -1.804 -27.496 1.00 77.62 87 MET A N 1
ATOM 734 C CA . MET A 1 87 ? 13.116 -0.943 -28.540 1.00 77.62 87 MET A CA 1
ATOM 735 C C . MET A 1 87 ? 12.540 -1.335 -29.908 1.00 77.62 87 MET A C 1
ATOM 737 O O . MET A 1 87 ? 12.367 -2.519 -30.189 1.00 77.62 87 MET A O 1
ATOM 741 N N . GLU A 1 88 ? 12.241 -0.354 -30.762 1.00 75.00 88 GLU A N 1
ATOM 742 C CA . GLU A 1 88 ? 11.806 -0.628 -32.135 1.00 75.00 88 GLU A CA 1
ATOM 743 C C . GLU A 1 88 ? 12.970 -1.255 -32.918 1.00 75.00 88 GLU A C 1
ATOM 745 O O . GLU A 1 88 ? 13.993 -0.605 -33.148 1.00 75.00 88 GLU A O 1
ATOM 750 N N . GLU A 1 89 ? 12.810 -2.519 -33.320 1.00 63.44 89 GLU A N 1
ATOM 751 C CA . GLU A 1 89 ? 13.855 -3.296 -33.998 1.00 63.44 89 GLU A CA 1
ATOM 752 C C . GLU A 1 89 ? 14.329 -2.609 -35.287 1.00 63.44 89 GLU A C 1
ATOM 754 O O . GLU A 1 89 ? 15.526 -2.539 -35.534 1.00 63.44 89 GLU A O 1
ATOM 759 N N . GLU A 1 90 ? 13.427 -2.002 -36.059 1.00 60.19 90 GLU A N 1
ATOM 760 C CA . GLU A 1 90 ? 13.751 -1.417 -37.369 1.00 60.19 90 GLU A CA 1
ATOM 761 C C . GLU A 1 90 ? 14.612 -0.143 -37.309 1.00 60.19 90 GLU A C 1
ATOM 763 O O . GLU A 1 90 ? 15.350 0.133 -38.251 1.00 60.19 90 GLU A O 1
ATOM 768 N N . LYS A 1 91 ? 14.543 0.649 -36.229 1.00 61.12 91 LYS A N 1
ATOM 769 C CA . LYS A 1 91 ? 15.275 1.933 -36.137 1.00 61.12 91 LYS A CA 1
ATOM 770 C C . LYS A 1 91 ? 16.631 1.818 -35.457 1.00 61.12 91 LYS A C 1
ATOM 772 O O . LYS A 1 91 ? 17.492 2.666 -35.676 1.00 61.12 91 LYS A O 1
ATOM 777 N N . GLU A 1 92 ? 16.810 0.805 -34.614 1.00 61.81 92 GLU A N 1
ATOM 778 C CA . GLU A 1 92 ? 18.008 0.666 -33.781 1.00 61.81 92 GLU A CA 1
ATOM 779 C C . GLU A 1 92 ? 18.765 -0.653 -33.998 1.00 61.81 92 GLU A C 1
ATOM 781 O O . GLU A 1 92 ? 19.815 -0.848 -33.380 1.00 61.81 92 GLU A O 1
ATOM 786 N N . ALA A 1 93 ? 18.301 -1.524 -34.911 1.00 58.50 93 ALA A N 1
ATOM 787 C CA . ALA A 1 93 ? 19.016 -2.745 -35.286 1.00 58.50 93 ALA A CA 1
ATOM 788 C C . ALA A 1 93 ? 20.452 -2.461 -35.749 1.00 58.50 93 ALA A C 1
ATOM 790 O O . ALA A 1 93 ? 21.382 -3.060 -35.220 1.00 58.50 93 ALA A O 1
ATOM 791 N N . ASP A 1 94 ? 20.661 -1.486 -36.629 1.00 63.75 94 ASP A N 1
ATOM 792 C CA . ASP A 1 94 ? 22.008 -1.193 -37.139 1.00 63.75 94 ASP A CA 1
ATOM 793 C C . ASP A 1 94 ? 22.931 -0.551 -36.090 1.00 63.75 94 ASP A C 1
ATOM 795 O O . ASP A 1 94 ? 24.154 -0.646 -36.184 1.00 63.75 94 ASP A O 1
ATOM 799 N N . ARG A 1 95 ? 22.377 0.100 -35.056 1.00 69.00 95 ARG A N 1
ATOM 800 C CA . ARG A 1 95 ? 23.179 0.856 -34.078 1.00 69.00 95 ARG A CA 1
ATOM 801 C C . ARG A 1 95 ? 23.868 -0.038 -33.048 1.00 69.00 95 ARG A C 1
ATOM 803 O O . ARG A 1 95 ? 24.936 0.312 -32.550 1.00 69.00 95 ARG A O 1
ATOM 810 N N . PHE A 1 96 ? 23.252 -1.173 -32.723 1.00 72.50 96 PHE A N 1
ATOM 811 C CA . PHE A 1 96 ? 23.704 -2.091 -31.672 1.00 72.50 96 PHE A CA 1
ATOM 812 C C . PHE A 1 96 ? 23.824 -3.540 -32.162 1.00 72.50 96 PHE A C 1
ATOM 814 O O . PHE A 1 96 ? 23.705 -4.474 -31.369 1.00 72.50 96 PHE A O 1
ATOM 821 N N . ASP A 1 97 ? 24.032 -3.751 -33.462 1.00 75.06 97 ASP A N 1
ATOM 822 C CA . ASP A 1 97 ? 24.116 -5.083 -34.079 1.00 75.06 97 ASP A CA 1
ATOM 823 C C . ASP A 1 97 ? 25.236 -5.967 -33.503 1.00 75.06 97 ASP A C 1
ATOM 825 O O . ASP A 1 97 ? 25.081 -7.177 -33.382 1.00 75.06 97 ASP A O 1
ATOM 829 N N . GLY A 1 98 ? 26.317 -5.357 -33.008 1.00 80.44 98 GLY A N 1
ATOM 830 C CA . GLY A 1 98 ? 27.419 -6.063 -32.342 1.00 80.44 98 GLY A CA 1
ATOM 831 C C . GLY A 1 98 ? 27.338 -6.158 -30.812 1.00 80.44 98 GLY A C 1
ATOM 832 O O . GLY A 1 98 ? 28.254 -6.711 -30.209 1.00 80.44 98 GLY A O 1
ATOM 833 N N . PHE A 1 99 ? 26.304 -5.600 -30.167 1.00 85.19 99 PHE A N 1
ATOM 834 C CA . PHE A 1 99 ? 26.255 -5.435 -28.703 1.00 85.19 99 PHE A CA 1
ATOM 835 C C . PHE A 1 99 ? 24.885 -5.823 -28.117 1.00 85.19 99 PHE A C 1
ATOM 837 O O . PHE A 1 99 ? 24.063 -4.948 -27.808 1.00 85.19 99 PHE A O 1
ATOM 844 N N . PRO A 1 100 ? 24.606 -7.128 -27.941 1.00 84.56 100 PRO A N 1
ATOM 845 C CA . PRO A 1 100 ? 23.325 -7.604 -27.417 1.00 84.56 100 PRO A CA 1
ATOM 846 C C . PRO A 1 100 ? 23.027 -7.107 -25.991 1.00 84.56 100 PRO A C 1
ATOM 848 O O . PRO A 1 100 ? 21.866 -6.877 -25.648 1.00 84.56 100 PRO A O 1
ATOM 851 N N . GLU A 1 101 ? 24.050 -6.865 -25.168 1.00 89.19 101 GLU A N 1
ATOM 852 C CA . GLU A 1 101 ? 23.899 -6.331 -23.812 1.00 89.19 101 GLU A CA 1
ATOM 853 C C . GLU A 1 101 ? 23.306 -4.918 -23.830 1.00 89.19 101 GLU A C 1
ATOM 855 O O . GLU A 1 101 ? 22.413 -4.606 -23.040 1.00 89.19 101 GLU A O 1
ATOM 860 N N . LEU A 1 102 ? 23.751 -4.064 -24.760 1.00 87.38 102 LEU A N 1
ATOM 861 C CA . LEU A 1 102 ? 23.251 -2.691 -24.886 1.00 87.38 102 LEU A CA 1
ATOM 862 C C . LEU A 1 102 ? 21.777 -2.665 -25.297 1.00 87.38 102 LEU A C 1
ATOM 864 O O . LEU A 1 102 ? 21.012 -1.852 -24.774 1.00 87.38 102 LEU A O 1
ATOM 868 N N . ARG A 1 103 ? 21.352 -3.601 -26.154 1.00 84.69 103 ARG A N 1
ATOM 869 C CA . ARG A 1 103 ? 19.936 -3.776 -26.514 1.00 84.69 103 ARG A CA 1
ATOM 870 C C . ARG A 1 103 ? 19.091 -4.154 -25.298 1.00 84.69 103 ARG A C 1
ATOM 872 O O . ARG A 1 103 ? 18.034 -3.564 -25.081 1.00 84.69 103 ARG A O 1
ATOM 879 N N . TYR A 1 104 ? 19.577 -5.077 -24.465 1.00 86.50 104 TYR A N 1
ATOM 880 C CA . TYR A 1 104 ? 18.896 -5.459 -23.224 1.00 86.50 104 TYR A CA 1
ATOM 881 C C . TYR A 1 104 ? 18.751 -4.280 -22.250 1.00 86.50 104 TYR A C 1
ATOM 883 O O . TYR A 1 104 ? 17.671 -4.061 -21.694 1.00 86.50 104 TYR A O 1
ATOM 891 N N . PHE A 1 105 ? 19.809 -3.484 -22.062 1.00 89.56 105 PHE A N 1
ATOM 892 C CA . PHE A 1 105 ? 19.726 -2.279 -21.233 1.00 89.56 105 PHE A CA 1
ATOM 893 C C . PHE A 1 105 ? 18.746 -1.249 -21.811 1.00 89.56 105 PHE A C 1
ATOM 895 O O . PHE A 1 105 ? 17.996 -0.645 -21.044 1.00 89.56 105 PHE A O 1
ATOM 902 N N . GLY A 1 106 ? 18.691 -1.088 -23.137 1.00 90.06 106 GLY A N 1
ATOM 903 C CA . GLY A 1 106 ? 17.700 -0.246 -23.815 1.00 90.06 106 GLY A CA 1
ATOM 904 C C . GLY A 1 106 ? 16.260 -0.673 -23.517 1.00 90.06 106 GLY A C 1
ATOM 905 O O . GLY A 1 106 ? 15.461 0.133 -23.032 1.00 90.06 106 GLY A O 1
ATOM 906 N N . ASP A 1 107 ? 15.949 -1.960 -23.696 1.00 90.31 107 ASP A N 1
ATOM 907 C CA . ASP A 1 107 ? 14.646 -2.545 -23.346 1.00 90.31 107 ASP A CA 1
ATOM 908 C C . ASP A 1 107 ? 14.292 -2.308 -21.867 1.00 90.31 107 ASP A C 1
ATOM 910 O O . ASP A 1 107 ? 13.169 -1.913 -21.529 1.00 90.31 107 ASP A O 1
ATOM 914 N N . MET A 1 108 ? 15.258 -2.509 -20.966 1.00 92.38 108 MET A N 1
ATOM 915 C CA . MET A 1 108 ? 15.074 -2.273 -19.535 1.00 92.38 108 MET A CA 1
ATOM 916 C C . MET A 1 108 ? 14.754 -0.799 -19.248 1.00 92.38 108 MET A C 1
ATOM 918 O O . MET A 1 108 ? 13.808 -0.508 -18.510 1.00 92.38 108 MET A O 1
ATOM 922 N N . LEU A 1 109 ? 15.492 0.138 -19.847 1.00 94.19 109 LEU A N 1
ATOM 923 C CA . LEU A 1 109 ? 15.267 1.574 -19.679 1.00 94.19 109 LEU A CA 1
ATOM 924 C C . LEU A 1 109 ? 13.882 1.990 -20.191 1.00 94.19 109 LEU A C 1
ATOM 926 O O . LEU A 1 109 ? 13.145 2.653 -19.457 1.00 94.19 109 LEU A O 1
ATOM 930 N N . LEU A 1 110 ? 13.465 1.527 -21.371 1.00 94.06 110 LEU A N 1
ATOM 931 C CA . LEU A 1 110 ? 12.124 1.802 -21.900 1.00 94.06 110 LEU A CA 1
ATOM 932 C C . LEU A 1 110 ? 11.022 1.252 -20.990 1.00 94.06 110 LEU A C 1
ATOM 934 O O . LEU A 1 110 ? 10.050 1.950 -20.674 1.00 94.06 110 LEU A O 1
ATOM 938 N N . ARG A 1 111 ? 11.190 0.026 -20.485 1.00 95.81 111 ARG A N 1
ATOM 939 C CA . ARG A 1 111 ? 10.246 -0.566 -19.532 1.00 95.81 111 ARG A CA 1
ATOM 940 C C . ARG A 1 111 ? 10.160 0.251 -18.244 1.00 95.81 111 ARG A C 1
ATOM 942 O O . ARG A 1 111 ? 9.057 0.503 -17.755 1.00 95.81 111 ARG A O 1
ATOM 949 N N . THR A 1 112 ? 11.291 0.693 -17.690 1.00 96.75 112 THR A N 1
ATOM 950 C CA . THR A 1 112 ? 11.296 1.527 -16.474 1.00 96.75 112 THR A CA 1
ATOM 951 C C . THR A 1 112 ? 10.629 2.884 -16.705 1.00 96.75 112 THR A C 1
ATOM 953 O O . THR A 1 112 ? 9.866 3.340 -15.849 1.00 96.75 112 THR A O 1
ATOM 956 N N . GLN A 1 113 ? 10.822 3.495 -17.877 1.00 96.69 113 GLN A N 1
ATOM 957 C CA . GLN A 1 113 ? 10.149 4.732 -18.266 1.00 96.69 113 GLN A CA 1
ATOM 958 C C . GLN A 1 113 ? 8.628 4.541 -18.373 1.00 96.69 113 GLN A C 1
ATOM 960 O O . GLN A 1 113 ? 7.870 5.352 -17.830 1.00 96.69 113 GLN A O 1
ATOM 965 N N . CYS A 1 114 ? 8.176 3.448 -18.998 1.00 97.31 114 CYS A N 1
ATOM 966 C CA . CYS A 1 114 ? 6.759 3.082 -19.047 1.00 97.31 114 CYS A CA 1
ATOM 967 C C . CYS A 1 114 ? 6.173 2.931 -17.637 1.00 97.31 114 CYS A C 1
ATOM 969 O O . CYS A 1 114 ? 5.148 3.540 -17.320 1.00 97.31 114 CYS A O 1
ATOM 971 N N . LEU A 1 115 ? 6.853 2.182 -16.760 1.00 96.94 115 LEU A N 1
ATOM 972 C CA . LEU A 1 115 ? 6.412 1.968 -15.380 1.00 96.94 115 LEU A CA 1
ATOM 973 C C . LEU A 1 115 ? 6.308 3.289 -14.613 1.00 96.94 115 LEU A C 1
ATOM 975 O O . LEU A 1 115 ? 5.297 3.527 -13.952 1.00 96.9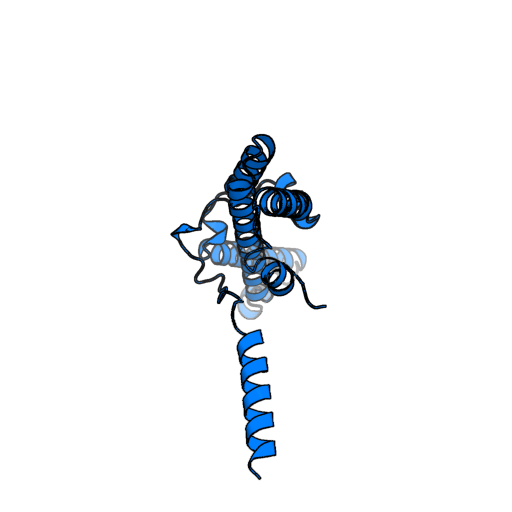4 115 LEU A O 1
ATOM 979 N N . LYS A 1 116 ? 7.310 4.169 -14.732 1.00 96.06 116 LYS A N 1
ATOM 980 C CA . LYS A 1 116 ? 7.306 5.492 -14.094 1.00 96.06 116 LYS A CA 1
ATOM 981 C C . LYS A 1 116 ? 6.089 6.312 -14.526 1.00 96.06 116 LYS A C 1
ATOM 983 O O . LYS A 1 116 ? 5.367 6.819 -13.669 1.00 96.06 116 LYS A O 1
ATOM 988 N N . ARG A 1 117 ? 5.820 6.389 -15.834 1.00 96.12 117 ARG A N 1
ATOM 989 C CA . ARG A 1 117 ? 4.671 7.127 -16.386 1.00 96.12 117 ARG A CA 1
ATOM 990 C C . ARG A 1 117 ? 3.332 6.520 -15.960 1.00 96.12 117 ARG A C 1
ATOM 992 O O . ARG A 1 117 ? 2.422 7.257 -15.593 1.00 96.12 117 ARG A O 1
ATOM 999 N N . CYS A 1 118 ? 3.213 5.193 -15.975 1.00 95.56 118 CYS A N 1
ATOM 1000 C CA . CYS A 1 118 ? 1.999 4.501 -15.543 1.00 95.56 118 CYS A CA 1
ATOM 1001 C C . CYS A 1 118 ? 1.686 4.778 -14.067 1.00 95.56 118 CYS A C 1
ATOM 1003 O O . CYS A 1 118 ? 0.572 5.188 -13.737 1.00 95.56 118 CYS A O 1
ATOM 1005 N N . LYS A 1 119 ? 2.684 4.625 -13.183 1.00 94.75 119 LYS A N 1
ATOM 1006 C CA . LYS A 1 119 ? 2.515 4.827 -11.738 1.00 94.75 119 LYS A CA 1
ATOM 1007 C C . LYS A 1 119 ? 2.102 6.264 -11.400 1.00 94.75 119 LYS A C 1
ATOM 1009 O O . LYS A 1 119 ? 1.198 6.449 -10.594 1.00 94.75 119 LYS A O 1
ATOM 1014 N N . GLN A 1 120 ? 2.666 7.272 -12.071 1.00 93.06 120 GLN A N 1
ATOM 1015 C CA . GLN A 1 120 ? 2.291 8.686 -11.882 1.00 93.06 120 GLN A CA 1
ATOM 1016 C C . GLN A 1 120 ? 0.796 8.973 -12.127 1.00 93.06 120 GLN A C 1
ATOM 1018 O O . GLN A 1 120 ? 0.237 9.901 -11.542 1.00 93.06 120 GLN A O 1
ATOM 1023 N N . GLY A 1 121 ? 0.134 8.183 -12.978 1.00 90.06 121 GLY A N 1
ATOM 1024 C CA . GLY A 1 121 ? -1.282 8.356 -13.302 1.00 90.06 121 GLY A CA 1
ATOM 1025 C C . GLY A 1 121 ? -2.256 7.792 -12.263 1.00 90.06 121 GLY A C 1
ATOM 1026 O O . GLY A 1 121 ? -3.440 8.128 -12.307 1.00 90.06 121 GLY A O 1
ATOM 1027 N N . LEU A 1 122 ? -1.796 6.949 -11.333 1.00 91.25 122 LEU A N 1
ATOM 1028 C CA . LEU A 1 122 ? -2.671 6.169 -10.453 1.00 91.25 122 LEU A CA 1
ATOM 1029 C C . LEU A 1 122 ? -2.735 6.749 -9.029 1.00 91.25 122 LEU A C 1
ATOM 1031 O O . LEU A 1 122 ? -1.721 7.208 -8.500 1.00 91.25 122 LEU A O 1
ATOM 1035 N N . PRO A 1 123 ? -3.908 6.702 -8.366 1.00 89.75 123 PRO A N 1
ATOM 1036 C CA . PRO A 1 123 ? -4.098 7.298 -7.041 1.00 89.75 123 PRO A CA 1
ATOM 1037 C C . PRO A 1 123 ? -3.212 6.666 -5.958 1.00 89.75 123 PRO A C 1
ATOM 1039 O O . PRO A 1 123 ? -2.767 7.377 -5.061 1.00 89.75 123 PRO A O 1
ATOM 1042 N N . ALA A 1 124 ? -2.897 5.372 -6.074 1.00 90.69 124 ALA A N 1
ATOM 1043 C CA . ALA A 1 124 ? -2.057 4.644 -5.121 1.00 90.69 124 ALA A CA 1
ATOM 1044 C C . ALA A 1 124 ? -0.657 5.257 -4.939 1.00 90.69 124 ALA A C 1
ATOM 1046 O O . ALA A 1 124 ? -0.105 5.227 -3.844 1.00 90.69 124 ALA A O 1
ATOM 1047 N N . PHE A 1 125 ? -0.087 5.830 -6.005 1.00 92.19 125 PHE A N 1
ATOM 1048 C CA . PHE A 1 125 ? 1.273 6.382 -6.000 1.00 92.19 125 PHE A CA 1
ATOM 1049 C C . PHE A 1 125 ? 1.312 7.899 -5.787 1.00 92.19 125 PHE A C 1
ATOM 1051 O O . PHE A 1 125 ? 2.384 8.493 -5.840 1.00 92.19 125 PHE A O 1
ATOM 1058 N N . ARG A 1 126 ? 0.159 8.540 -5.544 1.00 90.00 126 ARG A N 1
ATOM 1059 C CA . ARG A 1 126 ? 0.109 9.946 -5.105 1.00 90.00 126 ARG A CA 1
ATOM 1060 C C . ARG A 1 126 ? 0.403 10.098 -3.613 1.00 90.00 126 ARG A C 1
ATOM 1062 O O . ARG A 1 126 ? 0.739 11.191 -3.178 1.00 90.00 126 ARG A O 1
ATOM 1069 N N . GLN A 1 127 ? 0.253 9.017 -2.851 1.00 91.31 127 GLN A N 1
ATOM 1070 C CA . GLN A 1 127 ? 0.544 8.962 -1.421 1.00 91.31 127 GLN A CA 1
ATOM 1071 C C . GLN A 1 127 ? 2.004 8.566 -1.177 1.00 91.31 127 GLN A C 1
ATOM 1073 O O . GLN A 1 127 ? 2.650 7.979 -2.053 1.00 91.31 127 GLN A O 1
ATOM 1078 N N . SER A 1 128 ? 2.514 8.845 0.027 1.00 94.00 128 SER A N 1
ATOM 1079 C CA . SER A 1 128 ? 3.822 8.335 0.440 1.00 94.00 128 SER A CA 1
ATOM 1080 C C . SER A 1 128 ? 3.836 6.806 0.384 1.00 94.00 128 SER A C 1
ATOM 1082 O O . SER A 1 128 ? 2.870 6.135 0.759 1.00 94.00 128 SER A O 1
ATOM 1084 N N . GLN A 1 129 ? 4.927 6.256 -0.151 1.00 93.94 129 GLN A N 1
ATOM 1085 C CA . GLN A 1 129 ? 5.096 4.811 -0.228 1.00 93.94 129 GLN A CA 1
ATOM 1086 C C . GLN A 1 129 ? 5.351 4.249 1.175 1.00 93.94 129 GLN A C 1
ATOM 1088 O O . GLN A 1 129 ? 6.104 4.864 1.933 1.00 93.94 129 GLN A O 1
ATOM 1093 N N . PRO A 1 130 ? 4.734 3.109 1.523 1.00 96.94 130 PRO A N 1
ATOM 1094 C CA . PRO A 1 130 ? 4.982 2.455 2.800 1.00 96.94 130 PRO A CA 1
ATOM 1095 C C . PRO A 1 130 ? 6.423 1.943 2.889 1.00 96.94 130 PRO A C 1
ATOM 1097 O O . PRO A 1 130 ? 7.037 1.600 1.873 1.00 96.94 130 PRO A O 1
ATOM 1100 N N . SER A 1 131 ? 6.937 1.857 4.114 1.00 98.00 131 SER A N 1
ATOM 1101 C CA . SER A 1 131 ? 8.225 1.229 4.407 1.00 98.00 131 SER A CA 1
ATOM 1102 C C . SER A 1 131 ? 8.267 -0.253 4.007 1.00 98.00 131 SER A C 1
ATOM 1104 O O . SER A 1 131 ? 7.234 -0.915 3.828 1.00 98.00 131 SER A O 1
ATOM 1106 N N . ARG A 1 132 ? 9.482 -0.800 3.853 1.00 97.69 132 ARG A N 1
ATOM 1107 C CA . ARG A 1 132 ? 9.661 -2.215 3.492 1.00 97.69 132 ARG A CA 1
ATOM 1108 C C . ARG A 1 132 ? 9.127 -3.122 4.597 1.00 97.69 132 ARG A C 1
ATOM 1110 O O . ARG A 1 132 ? 8.495 -4.127 4.296 1.00 97.69 132 ARG A O 1
ATOM 1117 N N . GLU A 1 133 ? 9.330 -2.726 5.847 1.00 98.00 133 GLU A N 1
ATOM 1118 C CA . GLU A 1 133 ? 8.864 -3.428 7.038 1.00 98.00 133 GLU A CA 1
ATOM 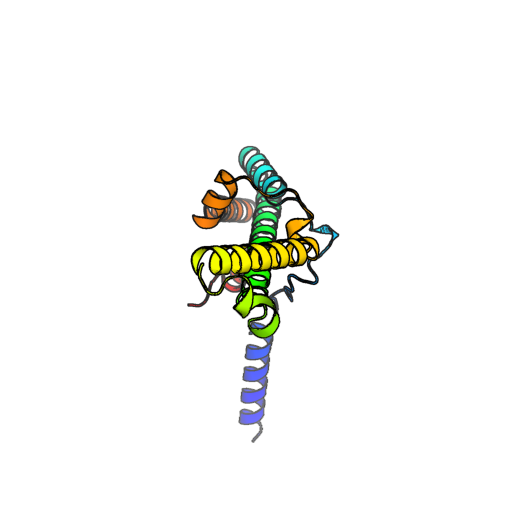1119 C C . GLU A 1 133 ? 7.336 -3.568 7.020 1.00 98.00 133 GLU A C 1
ATOM 1121 O O . GLU A 1 133 ? 6.813 -4.677 7.115 1.00 98.00 133 GLU A O 1
ATOM 1126 N N . VAL A 1 134 ? 6.611 -2.469 6.777 1.00 98.00 134 VAL A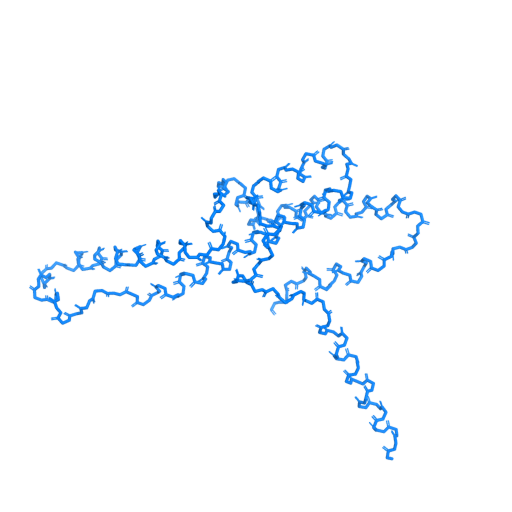 N 1
ATOM 1127 C CA . VAL A 1 134 ? 5.143 -2.497 6.674 1.00 98.00 134 VAL A CA 1
ATOM 1128 C C . VAL A 1 134 ? 4.697 -3.368 5.500 1.00 98.00 134 VAL A C 1
ATOM 1130 O O . VAL A 1 134 ? 3.775 -4.169 5.634 1.00 98.00 134 VAL A O 1
ATOM 1133 N N . LEU A 1 135 ? 5.352 -3.274 4.340 1.00 98.06 135 LEU A N 1
ATOM 1134 C CA . LEU A 1 135 ? 5.017 -4.140 3.206 1.00 98.06 135 LEU A CA 1
ATOM 1135 C C . LEU A 1 135 ? 5.203 -5.630 3.528 1.00 98.06 135 LEU A C 1
ATOM 1137 O O . LEU A 1 135 ? 4.366 -6.436 3.116 1.00 98.06 135 LEU A O 1
ATOM 1141 N N . GLU A 1 136 ? 6.260 -5.998 4.252 1.00 98.31 136 GLU A N 1
ATOM 1142 C CA . GLU A 1 136 ? 6.511 -7.374 4.695 1.00 98.31 136 GLU A CA 1
ATOM 1143 C C . GLU A 1 136 ? 5.426 -7.873 5.662 1.00 98.31 136 GLU A C 1
ATOM 1145 O O . GLU A 1 136 ? 4.939 -8.995 5.503 1.00 98.31 136 GLU A O 1
ATOM 1150 N N . GLU A 1 137 ? 4.978 -7.043 6.606 1.00 98.31 137 GLU A N 1
ATOM 1151 C CA . GLU A 1 137 ? 3.878 -7.379 7.524 1.00 98.31 137 GLU A CA 1
ATOM 1152 C C . GLU A 1 137 ? 2.565 -7.652 6.773 1.00 98.31 137 GLU A C 1
ATOM 1154 O O . GLU A 1 137 ? 1.877 -8.650 7.016 1.00 98.31 137 GLU A O 1
ATOM 1159 N N . PHE A 1 138 ? 2.228 -6.816 5.787 1.00 98.06 138 PHE A N 1
ATOM 1160 C CA . PHE A 1 138 ? 1.044 -7.032 4.952 1.00 98.06 138 PHE A CA 1
ATOM 1161 C C . PHE A 1 138 ? 1.166 -8.294 4.088 1.00 98.06 138 PHE A C 1
ATOM 1163 O O . PHE A 1 138 ? 0.189 -9.036 3.952 1.00 98.06 138 PHE A O 1
ATOM 1170 N N . GLN A 1 139 ? 2.355 -8.587 3.550 1.00 97.00 139 GLN A N 1
ATOM 1171 C CA . GLN A 1 139 ? 2.615 -9.830 2.811 1.00 97.00 139 GLN A CA 1
ATOM 1172 C C . GLN A 1 139 ? 2.441 -11.071 3.697 1.00 97.00 139 GLN A C 1
ATOM 1174 O O . GLN A 1 139 ? 1.857 -12.065 3.257 1.00 97.00 139 GLN A O 1
ATOM 1179 N N . ARG A 1 140 ? 2.877 -10.999 4.961 1.00 97.19 140 ARG A N 1
A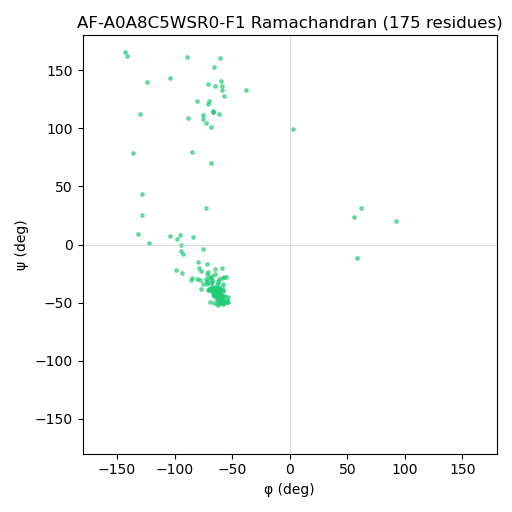TOM 1180 C CA . ARG A 1 140 ? 2.679 -12.044 5.983 1.00 97.19 140 ARG A CA 1
ATOM 1181 C C . ARG A 1 140 ? 1.258 -12.098 6.539 1.00 97.19 140 ARG A C 1
ATOM 1183 O O . ARG A 1 140 ? 0.938 -13.011 7.298 1.00 97.19 140 ARG A O 1
ATOM 1190 N N . ARG A 1 141 ? 0.387 -11.174 6.118 1.00 96.88 141 ARG A N 1
ATOM 1191 C CA . ARG A 1 141 ? -0.999 -11.035 6.584 1.00 96.88 141 ARG A CA 1
ATOM 1192 C C . ARG A 1 141 ? -1.085 -10.730 8.084 1.00 96.88 141 ARG A C 1
ATOM 1194 O O . ARG A 1 141 ? -2.069 -11.085 8.729 1.00 96.88 141 ARG A O 1
ATOM 1201 N N . ASP A 1 142 ? -0.095 -10.031 8.630 1.00 97.25 142 ASP A N 1
ATOM 1202 C CA . ASP A 1 142 ? -0.056 -9.649 10.044 1.00 97.25 142 ASP A CA 1
ATOM 1203 C C . ASP A 1 142 ? -1.224 -8.742 10.481 1.00 97.25 142 ASP A C 1
ATOM 1205 O O . ASP A 1 142 ? -1.795 -9.025 11.539 1.00 97.25 142 ASP A O 1
ATOM 1209 N N . PRO A 1 143 ? -1.705 -7.763 9.676 1.00 97.75 143 PRO A N 1
ATOM 1210 C CA . PRO A 1 143 ? -2.846 -6.922 10.058 1.00 97.75 143 PRO A CA 1
ATOM 1211 C C . PRO A 1 143 ? -4.115 -7.704 10.435 1.00 97.75 143 PRO A C 1
ATOM 1213 O O . PRO A 1 143 ? -4.914 -7.253 11.256 1.00 97.75 143 PRO A O 1
ATOM 1216 N N . TYR A 1 144 ? -4.297 -8.909 9.884 1.00 95.69 144 TYR A N 1
ATOM 1217 C CA . TYR A 1 144 ? -5.448 -9.756 10.196 1.00 95.69 144 TYR A CA 1
ATOM 1218 C C . TYR A 1 144 ? -5.438 -10.269 11.632 1.00 95.69 144 TYR A C 1
ATOM 1220 O O . TYR A 1 144 ? -6.510 -10.482 12.191 1.00 95.69 144 TYR A O 1
ATOM 1228 N N . LYS A 1 145 ? -4.260 -10.467 12.233 1.00 95.81 145 LYS A N 1
ATOM 1229 C CA . LYS A 1 145 ? -4.134 -10.939 13.619 1.00 95.81 145 LYS A CA 1
ATOM 1230 C C . LYS A 1 145 ? -4.751 -9.915 14.575 1.00 95.81 145 LYS A C 1
ATOM 1232 O O . LYS A 1 145 ? -5.594 -10.260 15.400 1.00 95.81 145 LYS A O 1
ATOM 1237 N N . PHE A 1 146 ? -4.396 -8.644 14.388 1.00 97.25 146 PHE A N 1
ATOM 1238 C CA . PHE A 1 146 ? -4.950 -7.523 15.148 1.00 97.25 146 PHE A CA 1
ATOM 1239 C C . PHE A 1 146 ? -6.441 -7.327 14.860 1.00 97.25 146 PHE A C 1
ATOM 1241 O O . PHE A 1 146 ? -7.235 -7.171 15.786 1.00 97.25 146 PHE A O 1
ATOM 1248 N N . LEU A 1 147 ? -6.837 -7.406 13.584 1.00 95.94 147 LEU A N 1
ATOM 1249 C CA . LEU A 1 147 ? -8.226 -7.221 13.170 1.00 95.94 147 LEU A CA 1
ATOM 1250 C C . LEU A 1 147 ? -9.156 -8.299 13.753 1.00 95.94 147 LEU A C 1
ATOM 1252 O O . LEU A 1 147 ? -10.233 -7.977 14.249 1.00 95.94 147 LEU A O 1
ATOM 1256 N N . GLN A 1 148 ? -8.741 -9.570 13.742 1.00 94.88 148 GLN A N 1
ATOM 1257 C CA . GLN A 1 148 ? -9.503 -10.679 14.332 1.00 94.88 148 GLN A CA 1
ATOM 1258 C C . GLN A 1 148 ? -9.748 -10.465 15.828 1.00 94.88 148 GLN A C 1
ATOM 1260 O O . GLN A 1 148 ? -10.872 -10.633 16.306 1.00 94.88 148 GLN A O 1
ATOM 1265 N N . PHE A 1 149 ? -8.711 -10.056 16.561 1.00 96.25 149 PHE A N 1
ATOM 1266 C CA . PHE A 1 149 ? -8.833 -9.772 17.985 1.00 96.25 149 PHE A CA 1
ATOM 1267 C C . PHE A 1 149 ? -9.722 -8.553 18.259 1.00 96.25 149 PHE A C 1
ATOM 1269 O O . PHE A 1 149 ? -10.593 -8.612 19.129 1.00 96.25 149 PHE A O 1
ATOM 1276 N N . ALA A 1 150 ? -9.562 -7.474 17.489 1.00 96.25 150 ALA A N 1
ATOM 1277 C CA . ALA A 1 150 ? -10.391 -6.280 17.619 1.00 96.25 150 ALA A CA 1
ATOM 1278 C C . ALA A 1 150 ? -11.877 -6.603 17.386 1.00 96.25 150 ALA A C 1
ATOM 1280 O O . ALA A 1 150 ? -12.725 -6.216 18.189 1.00 96.25 150 ALA A O 1
ATOM 1281 N N . TYR A 1 151 ? -12.198 -7.405 16.366 1.00 93.94 151 TYR A N 1
ATOM 1282 C CA . TYR A 1 151 ? -13.564 -7.876 16.127 1.00 93.94 151 TYR A CA 1
ATOM 1283 C C . TYR A 1 151 ? -14.134 -8.684 17.294 1.00 93.94 151 TYR A C 1
ATOM 1285 O O . TYR A 1 151 ? -15.281 -8.465 17.692 1.00 93.94 151 TYR A O 1
ATOM 1293 N N . PHE A 1 152 ? -13.338 -9.589 17.870 1.00 93.44 152 PHE A N 1
ATOM 1294 C CA . PHE A 1 152 ? -13.736 -10.339 19.060 1.00 93.44 152 PHE A CA 1
ATOM 1295 C C . PHE A 1 152 ? -14.060 -9.405 20.237 1.00 93.44 152 PHE A C 1
ATOM 1297 O O . PHE A 1 152 ? -15.097 -9.558 20.885 1.00 93.44 152 PHE A O 1
ATOM 1304 N N . LYS A 1 153 ? -13.221 -8.391 20.481 1.00 94.56 153 LYS A N 1
ATOM 1305 C CA . LYS A 1 153 ? -13.428 -7.398 21.546 1.00 94.56 153 LYS A CA 1
ATOM 1306 C C . LYS A 1 153 ? -14.671 -6.533 21.327 1.00 94.56 153 LYS A C 1
ATOM 1308 O O . LYS A 1 153 ? -15.420 -6.314 22.280 1.00 94.56 153 LYS A O 1
ATOM 1313 N N . VAL A 1 154 ? -14.919 -6.078 20.095 1.00 91.44 154 VAL A N 1
ATOM 1314 C CA . VAL A 1 154 ? -16.138 -5.327 19.741 1.00 91.44 154 VAL A CA 1
ATOM 1315 C C . VAL A 1 154 ? -17.383 -6.168 20.029 1.00 91.44 154 VAL A C 1
ATOM 1317 O O . VAL A 1 154 ? -18.288 -5.700 20.720 1.00 91.44 154 VAL A O 1
ATOM 1320 N N . ALA A 1 155 ? -17.402 -7.425 19.574 1.00 83.94 155 ALA A N 1
ATOM 1321 C CA . ALA A 1 155 ? -18.529 -8.333 19.780 1.00 83.94 155 ALA A CA 1
ATOM 1322 C C . ALA A 1 155 ? -18.785 -8.641 21.266 1.00 83.94 155 ALA A C 1
ATOM 1324 O O . ALA A 1 155 ? -19.935 -8.723 21.686 1.00 83.94 155 ALA A O 1
ATOM 1325 N N . ALA A 1 156 ? -17.728 -8.772 22.074 1.00 84.00 156 ALA A N 1
ATOM 1326 C CA . ALA A 1 156 ? -17.847 -9.025 23.509 1.00 84.00 156 ALA A CA 1
ATOM 1327 C C . ALA A 1 156 ? -18.425 -7.830 24.295 1.00 84.00 156 ALA A C 1
ATOM 1329 O O . ALA A 1 156 ? -19.055 -8.023 25.334 1.00 84.00 156 ALA A O 1
ATOM 1330 N N . ARG A 1 157 ? -18.216 -6.591 23.822 1.00 75.81 157 ARG A N 1
ATOM 1331 C CA . ARG A 1 157 ? -18.704 -5.367 24.484 1.00 75.81 157 ARG A CA 1
ATOM 1332 C C . ARG A 1 157 ? -20.149 -5.031 24.102 1.00 75.81 157 ARG A C 1
ATOM 1334 O O . ARG A 1 157 ? -20.876 -4.453 24.910 1.00 75.81 157 ARG A O 1
ATOM 1341 N N . SER A 1 158 ? -20.592 -5.411 22.905 1.00 67.69 158 SER A N 1
ATOM 1342 C CA . SER A 1 158 ? -21.994 -5.295 22.511 1.00 67.69 158 SER A CA 1
ATOM 1343 C C . SER A 1 158 ? -22.819 -6.384 23.201 1.00 67.69 158 SER A C 1
ATOM 1345 O O . SER A 1 158 ? -22.742 -7.553 22.841 1.00 67.69 158 SER A O 1
ATOM 1347 N N . ARG A 1 159 ? -23.652 -6.013 24.182 1.00 52.00 159 ARG A N 1
ATOM 1348 C CA . ARG A 1 159 ? -24.615 -6.912 24.856 1.00 52.00 159 ARG A CA 1
ATOM 1349 C C . ARG A 1 159 ? -25.812 -7.276 23.949 1.00 52.00 159 ARG A C 1
ATOM 1351 O O . ARG A 1 159 ? -26.932 -7.449 24.419 1.00 52.00 159 ARG A O 1
ATOM 1358 N N . SER A 1 160 ? -25.579 -7.336 22.642 1.00 42.69 160 SER A N 1
ATOM 1359 C CA . SER A 1 160 ? -26.531 -7.638 21.580 1.00 42.69 160 SER A CA 1
ATOM 1360 C C . SER A 1 160 ? -26.004 -8.830 20.775 1.00 42.69 160 SER A C 1
ATOM 1362 O O . SER A 1 160 ? -24.800 -8.912 20.522 1.00 42.69 160 SER A O 1
ATOM 1364 N N . PRO A 1 161 ? -26.871 -9.776 20.364 1.00 45.81 161 PRO A N 1
ATOM 1365 C CA . PRO A 1 161 ? -26.459 -10.828 19.452 1.00 45.81 161 PRO A CA 1
ATOM 1366 C C . PRO A 1 161 ? -26.023 -10.155 18.153 1.00 45.81 161 PRO A C 1
ATOM 1368 O O . PRO A 1 161 ? -26.842 -9.512 17.502 1.00 45.81 161 PRO A O 1
ATOM 1371 N N . LEU A 1 162 ? -24.718 -10.245 17.867 1.00 44.34 162 LEU A N 1
ATOM 1372 C CA . LEU A 1 162 ? -24.014 -9.831 16.648 1.00 44.34 162 LEU A CA 1
ATOM 1373 C C . LEU A 1 162 ? -24.936 -9.162 15.613 1.00 44.34 162 LEU A C 1
ATOM 1375 O O . LEU A 1 162 ? -25.608 -9.880 14.865 1.00 44.34 162 LEU A O 1
ATOM 1379 N N . PRO A 1 163 ? -24.978 -7.820 15.514 1.00 40.78 163 PRO A N 1
ATOM 1380 C CA . PRO A 1 163 ? -25.731 -7.189 14.449 1.00 40.78 163 PRO A CA 1
ATOM 1381 C C . PRO A 1 163 ? -24.998 -7.510 13.149 1.00 40.78 163 PRO A C 1
ATOM 1383 O O . PRO A 1 163 ? -23.956 -6.936 12.870 1.00 40.78 163 PRO A O 1
ATOM 1386 N N . HIS A 1 164 ? -25.493 -8.477 12.377 1.00 43.84 164 HIS A N 1
ATOM 1387 C CA . HIS A 1 164 ? -25.085 -8.748 10.995 1.00 43.84 164 HIS A CA 1
ATOM 1388 C C . HIS A 1 164 ? -23.593 -9.069 10.700 1.00 43.84 164 HIS A C 1
ATOM 1390 O O . HIS A 1 164 ? -23.310 -9.553 9.610 1.00 43.84 164 HIS A O 1
ATOM 1396 N N . CYS A 1 165 ? -22.621 -8.892 11.606 1.00 43.94 165 CYS A N 1
ATOM 1397 C CA . CYS A 1 165 ? -21.182 -8.956 11.285 1.00 43.94 165 CYS A CA 1
ATOM 1398 C C . CYS A 1 165 ? -20.640 -10.364 10.982 1.00 43.94 165 CYS A C 1
ATOM 1400 O O . CYS A 1 165 ? -19.697 -10.503 10.203 1.00 43.94 165 CYS A O 1
ATOM 1402 N N . ALA A 1 166 ? -21.261 -11.430 11.499 1.00 40.75 166 ALA A N 1
ATOM 1403 C CA . ALA A 1 166 ? -20.876 -12.802 11.135 1.00 40.75 166 ALA A CA 1
ATOM 1404 C C . ALA A 1 166 ? -21.143 -13.122 9.647 1.00 40.75 166 ALA A C 1
ATOM 1406 O O . ALA A 1 166 ? -20.515 -14.015 9.076 1.00 40.75 166 ALA A O 1
ATOM 1407 N N . GLN A 1 167 ? -22.036 -12.367 8.998 1.00 36.16 167 GLN A N 1
ATOM 1408 C CA . GLN A 1 167 ? -22.292 -12.465 7.561 1.00 36.16 167 GLN A CA 1
ATOM 1409 C C . GLN A 1 167 ? -21.237 -11.708 6.736 1.00 36.16 167 GLN A C 1
ATOM 1411 O O . GLN A 1 167 ? -20.883 -12.146 5.643 1.00 36.16 167 GLN A O 1
ATOM 1416 N N . TRP A 1 168 ? -20.663 -10.635 7.286 1.00 37.03 168 TRP A N 1
ATOM 1417 C CA . TRP A 1 168 ? -19.654 -9.811 6.613 1.00 37.03 168 TRP A CA 1
ATOM 1418 C C . TRP A 1 168 ? -18.260 -10.446 6.596 1.00 37.03 168 TRP A C 1
ATOM 1420 O O . TRP A 1 168 ? -17.585 -10.387 5.569 1.00 37.03 168 TRP A O 1
ATOM 1430 N N . ILE A 1 169 ? -17.843 -11.127 7.671 1.00 40.41 169 ILE A N 1
ATOM 1431 C CA . ILE A 1 169 ? -16.524 -11.792 7.734 1.00 40.41 169 ILE A CA 1
ATOM 1432 C C 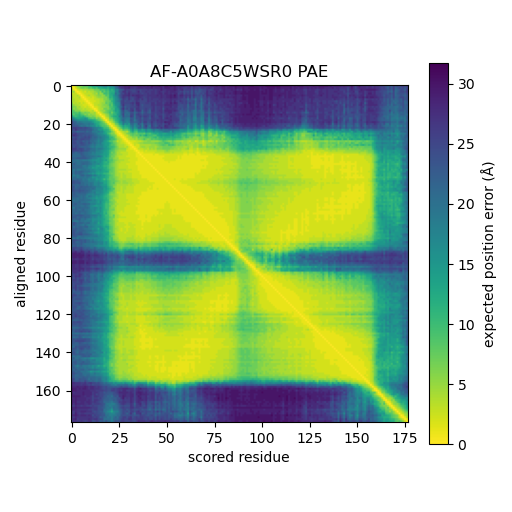. ILE A 1 169 ? -16.407 -12.903 6.672 1.00 40.41 169 ILE A C 1
ATOM 1434 O O . ILE A 1 169 ? -15.378 -13.017 6.008 1.00 40.41 169 ILE A O 1
ATOM 1438 N N . LYS A 1 170 ? -17.480 -13.675 6.435 1.00 33.53 170 LYS A N 1
ATOM 1439 C CA . LYS A 1 170 ? -17.519 -14.687 5.361 1.00 33.53 170 LYS A CA 1
ATOM 1440 C C . LYS A 1 170 ? -17.611 -14.083 3.955 1.00 33.53 170 LYS A C 1
ATOM 1442 O O . LYS A 1 170 ? -17.123 -14.699 3.012 1.00 33.53 170 LYS A O 1
ATOM 1447 N N . ALA A 1 171 ? -18.226 -12.912 3.799 1.00 38.62 171 ALA A N 1
ATOM 1448 C CA . ALA A 1 171 ? -18.440 -12.294 2.490 1.00 38.62 171 ALA A CA 1
ATOM 1449 C C . ALA A 1 171 ? -17.248 -11.449 1.998 1.00 38.62 171 ALA A C 1
ATOM 1451 O O . ALA A 1 171 ? -17.026 -11.370 0.793 1.00 38.62 171 ALA A O 1
ATOM 1452 N N . ARG A 1 172 ? -16.473 -10.831 2.903 1.00 42.59 172 ARG A N 1
ATOM 1453 C CA . ARG A 1 172 ? -15.464 -9.808 2.558 1.00 42.59 172 ARG A CA 1
ATOM 1454 C C . ARG A 1 172 ? -14.019 -10.334 2.469 1.00 42.59 172 ARG A C 1
ATOM 1456 O O . ARG A 1 172 ? -13.205 -9.718 1.786 1.00 42.59 172 ARG A O 1
ATOM 1463 N N . TRP A 1 173 ? -13.698 -11.472 3.101 1.00 39.81 173 TRP A N 1
ATOM 1464 C CA . TRP A 1 173 ? -12.303 -11.886 3.355 1.00 39.81 173 TRP A CA 1
ATOM 1465 C C . TRP A 1 173 ? -11.914 -13.329 2.986 1.00 39.81 173 TRP A C 1
ATOM 1467 O O . TRP A 1 173 ? -10.798 -13.748 3.289 1.00 39.81 173 TRP A O 1
ATOM 1477 N N . CYS A 1 174 ? -12.761 -14.094 2.291 1.00 25.86 174 CYS A N 1
ATOM 1478 C CA . CYS A 1 174 ? -12.338 -15.376 1.715 1.00 25.86 174 CYS A CA 1
ATOM 1479 C C . CYS A 1 174 ? -11.760 -15.165 0.302 1.00 25.86 174 CYS A C 1
ATOM 1481 O O . CYS A 1 174 ? -12.539 -14.915 -0.622 1.00 25.86 174 CYS A O 1
ATOM 1483 N N . PRO A 1 175 ? -10.437 -15.310 0.077 1.00 29.00 175 PRO A N 1
ATOM 1484 C CA . PRO A 1 175 ? -9.944 -15.547 -1.270 1.00 29.00 175 PRO A CA 1
ATOM 1485 C C . PRO A 1 175 ? -10.461 -16.927 -1.686 1.00 29.00 175 PRO A C 1
ATOM 1487 O O . PRO A 1 175 ? -10.133 -17.932 -1.055 1.00 29.00 175 PRO A O 1
ATOM 1490 N N . LYS A 1 176 ? -11.330 -16.983 -2.699 1.00 35.69 176 LYS A N 1
ATOM 1491 C CA . LYS A 1 176 ? -11.620 -18.262 -3.347 1.00 35.69 176 LYS A CA 1
ATOM 1492 C C . LYS A 1 176 ? -10.368 -18.664 -4.127 1.00 35.69 176 LYS A C 1
ATOM 1494 O O . LYS A 1 176 ? -9.868 -17.851 -4.902 1.00 35.69 176 LYS A O 1
ATOM 1499 N N . HIS A 1 177 ? -9.865 -19.860 -3.819 1.00 32.44 177 HIS A N 1
ATOM 1500 C CA . HIS A 1 177 ? -8.867 -20.577 -4.611 1.00 32.44 177 HIS A CA 1
ATOM 1501 C C . HIS A 1 177 ? -9.266 -20.632 -6.087 1.00 32.44 177 HIS A C 1
ATOM 1503 O O . HIS A 1 177 ? -10.489 -20.740 -6.352 1.00 32.44 177 HIS A O 1
#

Organism: Laticauda laticaudata (NCBI:txid8630)

Nearest PDB structures (foldseek):
  8kc9-assembly1_B  TM=9.056E-01  e=5.437E-11  Homo sapiens

pLDDT: mean 80.37, std 20.59, range [25.86, 98.62]

Sequence (177 aa):
MWKRRLLVATLCLLWAGARAQYERYSFRSFPRDELMPLESAYRYGLDQYSNENWPETVNYLEMSLRLYRLLRDSEAFCHLNCSSVRMEEEKEADRFDGFPELRYFGDMLLRTQCLKRCKQGLPAFRQSQPSREVLEEFQRRDPYKFLQFAYFKVAARSRSPLPHCAQWIKARWCPKH

Secondary structure (DSSP, 8-state):
-HHHHHHHHHHHHHHHHTTTTS----GGG--GGG---HHHHHHHHHHHHHTT-HHHHHHHHHHHHHHHHHHHHHHHHHHHHTTT----HHHHTTTSTT-HHHHHHHHHHHHHHHHHHHHHTSGGGSSPPPPHHHHHHHHTTTHHHHHHHHHHHHHHH--SS--SHHHHHHHHS----

Foldseek 3Di:
DVVVVVVVVVVVVVVVVLPPDPPPDDLQCDPPVLDAALQVLQVVLVVCLVVLVLVSVLVSLVSSLSLLVSLVVLQVVQCVVLVPQADDCVPCCVVQVPPVPVRVVRSVVRSVVSSVVSLVSGSSNVYDHDDPVVVVCVVVVVSVVSNVVSVVSVCVPPPDNDPCVVVVCVSPDDDDD